Protein AF-0000000071953688 (afdb_homodimer)

InterPro domains:
  IPR038269 SCAN domain superfamily [G3DSA:1.10.4020.10] (23-117)

Organism: Trichonephila clavipes (NCBI:txid2585209)

Sequence (268 aa):
MLAREPTERANNYDFVKDLILKRCRLNSEKLKQCFYRHQKSAEKSWRNYAHELNSYFSEWIAELQVKTFEQLKDLLITEQLKYRVPAEVREHFLDDWIKLKTPYELAEKLDEYESIRVSEEKSLRKIVTNSKVVMLAREPTERANNYDFVKDLILKRCRLNSEKLKQCFYRHQKSAEKSWRNYAHELNSYFSEWIAELQVKTFEQLKDLLITEQLKYRVPAEVREHFLDDWIKLKTPYELAEKLDEYESIRVSEEKSLRKIVTNSKVV

Structure (mmCIF, N/CA/C/O backbone):
data_AF-0000000071953688-model_v1
#
loop_
_entity.id
_entity.type
_entity.pdbx_description
1 polymer 'SCAN box domain-containing protein'
#
loop_
_atom_site.group_PDB
_atom_site.id
_atom_site.type_symbol
_atom_site.label_atom_id
_atom_site.label_alt_id
_atom_site.label_comp_id
_atom_site.label_asym_id
_atom_site.label_entity_id
_atom_site.label_seq_id
_atom_site.pdbx_PDB_ins_code
_atom_site.Cartn_x
_atom_site.Cartn_y
_atom_site.Cartn_z
_atom_site.occupancy
_atom_site.B_iso_or_equiv
_atom_site.auth_seq_id
_atom_site.auth_comp_id
_atom_site.auth_asym_id
_atom_site.auth_atom_id
_atom_site.pdbx_PDB_model_num
ATOM 1 N N . MET A 1 1 ? -7.652 -26.688 -40.094 1 27.19 1 MET A N 1
ATOM 2 C CA . MET A 1 1 ? -6.707 -26.797 -38.969 1 27.19 1 MET A CA 1
ATOM 3 C C . MET A 1 1 ? -6.316 -25.406 -38.469 1 27.19 1 MET A C 1
ATOM 5 O O . MET A 1 1 ? -5.57 -24.688 -39.125 1 27.19 1 MET A O 1
ATOM 9 N N . LEU A 1 2 ? -7.262 -24.672 -37.938 1 34.84 2 LEU A N 1
ATOM 10 C CA . LEU A 1 2 ? -7.047 -23.312 -37.438 1 34.84 2 LEU A CA 1
ATOM 11 C C . LEU A 1 2 ? -5.953 -23.281 -36.375 1 34.84 2 LEU A C 1
ATOM 13 O O . LEU A 1 2 ? -6.027 -24.016 -35.406 1 34.84 2 LEU A O 1
ATOM 17 N N . ALA A 1 3 ? -4.699 -23.094 -36.75 1 36.5 3 ALA A N 1
ATOM 18 C CA . ALA A 1 3 ? -3.475 -22.953 -35.969 1 36.5 3 ALA A CA 1
ATOM 19 C C . ALA A 1 3 ? -3.693 -22.016 -34.781 1 36.5 3 ALA A C 1
ATOM 21 O O . ALA A 1 3 ? -4.148 -20.891 -34.938 1 36.5 3 ALA A O 1
ATOM 22 N N . ARG A 1 4 ? -4.176 -22.594 -33.656 1 35.62 4 ARG A N 1
ATOM 23 C CA . ARG A 1 4 ? -4.23 -21.922 -32.344 1 35.62 4 ARG A CA 1
ATOM 24 C C . ARG A 1 4 ? -2.939 -21.156 -32.094 1 35.62 4 ARG A C 1
ATOM 26 O O . ARG A 1 4 ? -1.879 -21.766 -31.906 1 35.62 4 ARG A O 1
ATOM 33 N N . GLU A 1 5 ? -2.736 -20.031 -32.875 1 39.53 5 GLU A N 1
ATOM 34 C CA . GLU A 1 5 ? -1.592 -19.172 -32.594 1 39.53 5 GLU A CA 1
ATOM 35 C C . GLU A 1 5 ? -1.354 -19.047 -31.094 1 39.53 5 GLU A C 1
ATOM 37 O O . GLU A 1 5 ? -2.266 -18.672 -30.344 1 39.53 5 GLU A O 1
ATOM 42 N N . PRO A 1 6 ? -0.379 -19.812 -30.469 1 38.91 6 PRO A N 1
ATOM 43 C CA . PRO A 1 6 ? -0.004 -20.078 -29.094 1 38.91 6 PRO A CA 1
ATOM 44 C C . PRO A 1 6 ? -0.069 -18.844 -28.203 1 38.91 6 PRO A C 1
ATOM 46 O O . PRO A 1 6 ? -0.073 -17.719 -28.703 1 38.91 6 PRO A O 1
ATOM 49 N N . THR A 1 7 ? -0.261 -18.984 -26.812 1 44.47 7 THR A N 1
ATOM 50 C CA . THR A 1 7 ? -0.267 -18.297 -25.531 1 44.47 7 THR A CA 1
ATOM 51 C C . THR A 1 7 ? 0.858 -17.266 -25.469 1 44.47 7 THR A C 1
ATOM 53 O O . THR A 1 7 ? 0.863 -16.406 -24.594 1 44.47 7 THR A O 1
ATOM 56 N N . GLU A 1 8 ? 1.852 -17.406 -26.281 1 42.03 8 GLU A N 1
ATOM 57 C CA . GLU A 1 8 ? 2.951 -16.438 -26.266 1 42.03 8 GLU A CA 1
ATOM 58 C C . GLU A 1 8 ? 2.492 -15.07 -26.75 1 42.03 8 GLU A C 1
ATOM 60 O O . GLU A 1 8 ? 3.004 -14.039 -26.297 1 42.03 8 GLU A O 1
ATOM 65 N N . ARG A 1 9 ? 1.721 -15.016 -27.766 1 43.44 9 ARG A N 1
ATOM 66 C CA . ARG A 1 9 ? 1.311 -13.727 -28.312 1 43.44 9 ARG A CA 1
ATOM 67 C C . ARG A 1 9 ? 0.464 -12.945 -27.312 1 43.44 9 ARG A C 1
ATOM 69 O O . ARG A 1 9 ? 0.497 -11.711 -27.297 1 43.44 9 ARG A O 1
ATOM 76 N N . ALA A 1 10 ? -0.352 -13.672 -26.641 1 45.69 10 ALA A N 1
ATOM 77 C CA . ALA A 1 10 ? -1.209 -13.023 -25.641 1 45.69 10 ALA A CA 1
ATOM 78 C C . ALA A 1 10 ? -0.379 -12.391 -24.531 1 45.69 10 ALA A C 1
ATOM 80 O O . ALA A 1 10 ? -0.713 -11.312 -24.031 1 45.69 10 ALA A O 1
ATOM 81 N N . ASN A 1 11 ? 0.785 -12.961 -24.125 1 47.19 11 ASN A N 1
ATOM 82 C CA . ASN A 1 11 ? 1.744 -12.398 -23.172 1 47.19 11 ASN A CA 1
ATOM 83 C C . ASN A 1 11 ? 2.361 -11.109 -23.703 1 47.19 11 ASN A C 1
ATOM 85 O O . ASN A 1 11 ? 2.604 -10.172 -22.938 1 47.19 11 ASN A O 1
ATOM 89 N N . ASN A 1 12 ? 2.559 -11.031 -25.094 1 50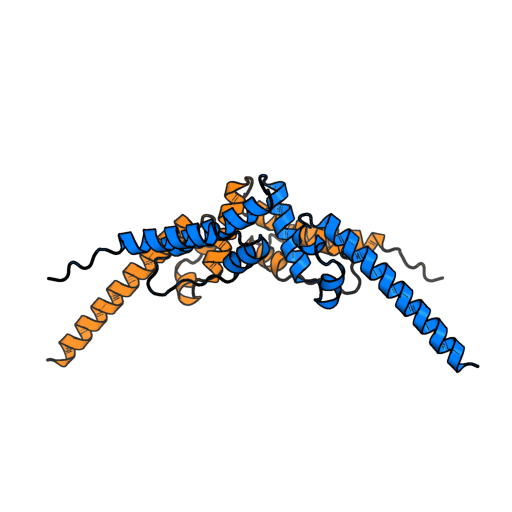.19 12 ASN A N 1
ATOM 90 C CA . ASN A 1 12 ? 3.137 -9.844 -25.719 1 50.19 12 ASN A CA 1
ATOM 91 C C . ASN A 1 12 ? 2.117 -8.719 -25.828 1 50.19 12 ASN A C 1
ATOM 93 O O . ASN A 1 12 ? 2.457 -7.547 -25.656 1 50.19 12 ASN A O 1
ATOM 97 N N . TYR A 1 13 ? 0.938 -9.164 -26.188 1 48.59 13 TYR A N 1
ATOM 98 C CA . TYR A 1 13 ? -0.052 -8.109 -26.375 1 48.59 13 TYR A CA 1
ATOM 99 C C . TYR A 1 13 ? -0.35 -7.402 -25.062 1 48.59 13 TYR A C 1
ATOM 101 O O . TYR A 1 13 ? -0.424 -6.172 -25.016 1 48.59 13 TYR A O 1
ATOM 109 N N . ASP A 1 14 ? -0.659 -8.094 -24.109 1 45.25 14 ASP A N 1
ATOM 110 C CA . ASP A 1 14 ? -0.894 -7.441 -22.828 1 45.25 14 ASP A CA 1
ATOM 111 C C . ASP A 1 14 ? 0.327 -6.633 -22.391 1 45.25 14 ASP A C 1
ATOM 113 O O . ASP A 1 14 ? 0.191 -5.535 -21.844 1 45.25 14 ASP A O 1
ATOM 117 N N . PHE A 1 15 ? 1.524 -7.121 -22.609 1 46.41 15 PHE A N 1
ATOM 118 C CA . PHE A 1 15 ? 2.725 -6.312 -22.438 1 46.41 15 PHE A CA 1
ATOM 119 C C . PHE A 1 15 ? 2.684 -5.082 -23.344 1 46.41 15 PHE A C 1
ATOM 121 O O . PHE A 1 15 ? 2.979 -3.971 -22.891 1 46.41 15 PHE A O 1
ATOM 128 N N . VAL A 1 16 ? 2.369 -5.344 -24.609 1 48.31 16 VAL A N 1
ATOM 129 C CA . VAL A 1 16 ? 2.301 -4.238 -25.547 1 48.31 16 VAL A CA 1
ATOM 130 C C . VAL A 1 16 ? 1.174 -3.287 -25.156 1 48.31 16 VAL A C 1
ATOM 132 O O . VAL A 1 16 ? 1.353 -2.066 -25.156 1 48.31 16 VAL A O 1
ATOM 135 N N . LYS A 1 17 ? 0.062 -3.762 -24.891 1 43.56 17 LYS A N 1
ATOM 136 C CA . LYS A 1 17 ? -1.011 -2.863 -24.484 1 43.56 17 LYS A CA 1
ATOM 137 C C . LYS A 1 17 ? -0.658 -2.146 -23.188 1 43.56 17 LYS A C 1
ATOM 139 O O . LYS A 1 17 ? -0.892 -0.945 -23.047 1 43.56 17 LYS A O 1
ATOM 144 N N . ASP A 1 18 ? -0.162 -2.828 -22.219 1 47 18 ASP A N 1
ATOM 145 C CA . ASP A 1 18 ? 0.328 -2.139 -21.031 1 47 18 ASP A CA 1
ATOM 146 C C . ASP A 1 18 ? 1.358 -1.074 -21.406 1 47 18 ASP A C 1
ATOM 148 O O . ASP A 1 18 ? 1.372 0.012 -20.812 1 47 18 ASP A O 1
ATOM 152 N N . LEU A 1 19 ? 2.215 -1.367 -22.375 1 46.62 19 LEU A N 1
ATOM 153 C CA . LEU A 1 19 ? 3.166 -0.385 -22.875 1 46.62 19 LEU A CA 1
ATOM 154 C C . LEU A 1 19 ? 2.441 0.784 -23.531 1 46.62 19 LEU A C 1
ATOM 156 O O . LEU A 1 19 ? 2.818 1.942 -23.344 1 46.62 19 LEU A O 1
ATOM 160 N N . ILE A 1 20 ? 1.521 0.419 -24.312 1 47.75 20 ILE A N 1
ATOM 161 C CA . ILE A 1 20 ? 0.821 1.506 -24.984 1 47.75 20 ILE A CA 1
ATOM 162 C C . ILE A 1 20 ? 0.029 2.322 -23.969 1 47.75 20 ILE A C 1
ATOM 164 O O . ILE A 1 20 ? 0.019 3.553 -24.016 1 47.75 20 ILE A O 1
ATOM 168 N N . LEU A 1 21 ? -0.706 1.661 -23.156 1 46.66 21 LEU A N 1
ATOM 169 C CA . LEU A 1 21 ? -1.351 2.439 -22.109 1 46.66 21 LEU A CA 1
ATOM 170 C C . LEU A 1 21 ? -0.325 3.26 -21.328 1 46.66 21 LEU A C 1
ATOM 172 O O . LEU A 1 21 ? -0.611 4.383 -20.906 1 46.66 21 LEU A O 1
ATOM 176 N N . LYS A 1 22 ? 0.859 2.723 -21.234 1 46.28 22 LYS A N 1
ATOM 177 C CA . LYS A 1 22 ? 1.957 3.568 -20.766 1 46.28 22 LYS A CA 1
ATOM 178 C C . LYS A 1 22 ? 2.148 4.766 -21.703 1 46.28 22 LYS A C 1
ATOM 180 O O . LYS A 1 22 ? 2.48 5.863 -21.25 1 46.28 22 LYS A O 1
ATOM 185 N N . ARG A 1 23 ? 2.109 4.582 -22.938 1 44.44 23 ARG A N 1
ATOM 186 C CA . ARG A 1 23 ? 2.305 5.75 -23.797 1 44.44 23 ARG A CA 1
ATOM 187 C C . ARG A 1 23 ? 1.18 6.762 -23.609 1 44.44 23 ARG A C 1
ATOM 189 O O . ARG A 1 23 ? 1.384 7.965 -23.781 1 44.44 23 ARG A O 1
ATOM 196 N N . CYS A 1 24 ? -0.074 6.348 -23.609 1 49.91 24 CYS A N 1
ATOM 197 C CA . CYS A 1 24 ? -1.004 7.398 -23.203 1 49.91 24 CYS A CA 1
ATOM 198 C C . CYS A 1 24 ? -0.755 7.824 -21.766 1 49.91 24 CYS A C 1
ATOM 200 O O . CYS A 1 24 ? -0.757 6.992 -20.859 1 49.91 24 CYS A O 1
ATOM 202 N N . ARG A 1 25 ? 0.036 8.914 -21.453 1 56.03 25 ARG A N 1
ATOM 203 C CA . ARG A 1 25 ? 0.69 9.492 -20.281 1 56.03 25 ARG A CA 1
ATOM 204 C C . ARG A 1 25 ? -0.214 9.422 -19.062 1 56.03 25 ARG A C 1
ATOM 206 O O . ARG A 1 25 ? -0.996 10.336 -18.797 1 56.03 25 ARG A O 1
ATOM 213 N N . LEU A 1 26 ? -0.568 8.188 -18.672 1 67.81 26 LEU A N 1
ATOM 214 C CA . LEU A 1 26 ? -1.275 8.203 -17.391 1 67.81 26 LEU A CA 1
ATOM 215 C C . LEU A 1 26 ? -0.491 8.992 -16.344 1 67.81 26 LEU A C 1
ATOM 217 O O . LEU A 1 26 ? 0.739 8.922 -16.312 1 67.81 26 LEU A O 1
ATOM 221 N N . ASN A 1 27 ? -1.224 9.891 -15.852 1 82.31 27 ASN A N 1
ATOM 222 C CA . ASN A 1 27 ? -0.546 10.594 -14.766 1 82.31 27 ASN A CA 1
ATOM 223 C C . ASN A 1 27 ? -0.289 9.672 -13.578 1 82.31 27 ASN A C 1
ATOM 225 O O . ASN A 1 27 ? -0.757 8.531 -13.555 1 82.31 27 ASN A O 1
ATOM 229 N N . SER A 1 28 ? 0.591 9.992 -12.805 1 88.19 28 SER A N 1
ATOM 230 C CA . SER A 1 28 ? 1.059 9.195 -11.672 1 88.19 28 SER A CA 1
ATOM 231 C C . SER A 1 28 ? -0.112 8.648 -10.859 1 88.19 28 SER A C 1
ATOM 233 O O . SER A 1 28 ? -0.072 7.508 -10.398 1 88.19 28 SER A O 1
ATOM 235 N N . GLU A 1 29 ? -1.189 9.391 -10.789 1 88.44 29 GLU A N 1
ATOM 236 C CA . GLU A 1 29 ? -2.342 8.945 -10.016 1 88.44 29 GLU A CA 1
ATOM 237 C C . GLU A 1 29 ? -3.041 7.766 -10.688 1 88.44 29 GLU A C 1
ATOM 239 O O . GLU A 1 29 ? -3.453 6.816 -10.023 1 88.44 29 GLU A O 1
ATOM 244 N N . LYS A 1 30 ? -3.184 7.898 -11.977 1 91.38 30 LYS A N 1
ATOM 245 C CA . LYS A 1 30 ? -3.818 6.801 -12.703 1 91.38 30 LYS A CA 1
ATOM 246 C C . LYS A 1 30 ? -2.959 5.539 -12.656 1 91.38 30 LYS A C 1
ATOM 248 O O . LYS A 1 30 ? -3.479 4.434 -12.492 1 91.38 30 LYS A O 1
ATOM 253 N N . LEU A 1 31 ? -1.696 5.699 -12.734 1 92.88 31 LEU A N 1
ATOM 254 C CA . LEU A 1 31 ? -0.78 4.57 -12.633 1 92.88 31 LEU A CA 1
ATOM 255 C C . LEU A 1 31 ? -0.864 3.92 -11.258 1 92.88 31 LEU A C 1
ATOM 257 O O . LEU A 1 31 ? -0.943 2.693 -11.148 1 92.88 31 LEU A O 1
ATOM 261 N N . LYS A 1 32 ? -0.871 4.715 -10.281 1 93.62 32 LYS A N 1
ATOM 262 C CA . LYS A 1 32 ? -1.043 4.242 -8.914 1 93.62 32 LYS A CA 1
ATOM 263 C C . LYS A 1 32 ? -2.34 3.453 -8.758 1 93.62 32 LYS A C 1
ATOM 265 O O . LYS A 1 32 ? -2.346 2.363 -8.18 1 93.62 32 LYS A O 1
ATOM 270 N N . GLN A 1 33 ? -3.398 3.969 -9.305 1 92.69 33 GLN A N 1
ATOM 271 C CA . GLN A 1 33 ? -4.699 3.312 -9.242 1 92.69 33 GLN A CA 1
ATOM 272 C C . GLN A 1 33 ? -4.672 1.962 -9.953 1 92.69 33 GLN A C 1
ATOM 274 O O . GLN A 1 33 ? -5.25 0.988 -9.469 1 92.69 33 GLN A O 1
ATOM 279 N N . CYS A 1 34 ? -4.027 1.956 -11.023 1 92.62 34 CYS A N 1
ATOM 280 C CA . CYS A 1 34 ? -3.904 0.697 -11.75 1 92.62 34 CYS A CA 1
ATOM 281 C C . CYS A 1 34 ? -3.127 -0.329 -10.93 1 92.62 34 CYS A C 1
ATOM 283 O O . CYS A 1 34 ? -3.537 -1.487 -10.828 1 92.62 34 CYS A O 1
ATOM 285 N N . PHE A 1 35 ? -2.07 0.103 -10.312 1 95.56 35 PHE A N 1
ATOM 286 C CA . PHE A 1 35 ? -1.262 -0.807 -9.508 1 95.56 35 PHE A CA 1
ATOM 287 C C . PHE A 1 35 ? -2.094 -1.427 -8.391 1 95.56 35 PHE A C 1
ATOM 289 O O . PHE A 1 35 ? -2.061 -2.643 -8.188 1 95.56 35 PHE A O 1
ATOM 296 N N . TYR A 1 36 ? -2.887 -0.637 -7.785 1 94.75 36 TYR A N 1
ATOM 297 C CA . TYR A 1 36 ? -3.586 -1.116 -6.598 1 94.75 36 TYR A CA 1
ATOM 298 C C . TYR A 1 36 ? -4.898 -1.795 -6.977 1 94.75 36 TYR A C 1
ATOM 300 O O . TYR A 1 36 ? -5.367 -2.689 -6.266 1 94.75 36 TYR A O 1
ATOM 308 N N . ARG A 1 37 ? -5.426 -1.456 -8.102 1 93.25 37 ARG A N 1
ATOM 309 C CA . ARG A 1 37 ? -6.77 -1.935 -8.398 1 93.25 37 ARG A CA 1
ATOM 310 C C . ARG A 1 37 ? -6.742 -3.029 -9.461 1 93.25 37 ARG A C 1
ATOM 312 O O . ARG A 1 37 ? -7.73 -3.742 -9.656 1 93.25 37 ARG A O 1
ATOM 319 N N . HIS A 1 38 ? -5.66 -3.16 -10.148 1 94.19 38 HIS A N 1
ATOM 320 C CA . HIS A 1 38 ? -5.555 -4.141 -11.219 1 94.19 38 HIS A CA 1
ATOM 321 C C . HIS A 1 38 ? -5.871 -5.547 -10.711 1 94.19 38 HIS A C 1
ATOM 323 O O . HIS A 1 38 ? -5.398 -5.949 -9.648 1 94.19 38 HIS A O 1
ATOM 329 N N . GLN A 1 39 ? -6.688 -6.25 -11.508 1 92.75 39 GLN A N 1
ATOM 330 C CA . GLN A 1 39 ? -7.094 -7.609 -11.164 1 92.75 39 GLN A CA 1
ATOM 331 C C . GLN A 1 39 ? -6.512 -8.625 -12.148 1 92.75 39 GLN A C 1
ATOM 333 O O . GLN A 1 39 ? -6.375 -8.336 -13.336 1 92.75 39 GLN A O 1
ATOM 338 N N . LYS A 1 40 ? -6.223 -9.727 -11.594 1 93.81 40 LYS A N 1
ATOM 339 C CA . LYS A 1 40 ? -5.777 -10.812 -12.469 1 93.81 40 LYS A CA 1
ATOM 340 C C . LYS A 1 40 ? -6.953 -11.43 -13.219 1 93.81 40 LYS A C 1
ATOM 342 O O . LYS A 1 40 ? -7.965 -11.797 -12.609 1 93.81 40 LYS A O 1
ATOM 347 N N . SER A 1 41 ? -6.816 -11.539 -14.516 1 89.88 41 SER A N 1
ATOM 348 C CA . SER A 1 41 ? -7.816 -12.266 -15.289 1 89.88 41 SER A CA 1
ATOM 349 C C . SER A 1 41 ? -7.641 -13.773 -15.148 1 89.88 41 SER A C 1
ATOM 351 O O . SER A 1 41 ? -6.555 -14.25 -14.805 1 89.88 41 SER A O 1
ATOM 353 N N . ALA A 1 42 ? -8.672 -14.602 -15.367 1 87 42 ALA A N 1
ATOM 354 C CA . ALA A 1 42 ? -8.68 -16.047 -15.188 1 87 42 ALA A CA 1
ATOM 355 C C . ALA A 1 42 ? -7.695 -16.719 -16.141 1 87 42 ALA A C 1
ATOM 357 O O . ALA A 1 42 ? -7.078 -17.734 -15.789 1 87 42 ALA A O 1
ATOM 358 N N . GLU A 1 43 ? -7.488 -16.094 -17.281 1 88.88 43 GLU A N 1
ATOM 359 C CA . GLU A 1 43 ? -6.676 -16.719 -18.312 1 88.88 43 GLU A CA 1
ATOM 360 C C . GLU A 1 43 ? -5.199 -16.375 -18.156 1 88.88 43 GLU A C 1
ATOM 362 O O . GLU A 1 43 ? -4.336 -17 -18.766 1 88.88 43 GLU A O 1
ATOM 367 N N . LYS A 1 44 ? -4.938 -15.578 -17.281 1 92.94 44 LYS A N 1
ATOM 368 C CA . LYS A 1 44 ? -3.566 -15.086 -17.172 1 92.94 44 LYS A CA 1
ATOM 369 C C . LYS A 1 44 ? -2.797 -15.859 -16.094 1 92.94 44 LYS A C 1
ATOM 371 O O . LYS A 1 44 ? -3.348 -16.188 -15.047 1 92.94 44 LYS A O 1
ATOM 376 N N . SER A 1 45 ? -1.563 -16.109 -16.422 1 96.5 45 SER A N 1
ATOM 377 C CA . SER A 1 45 ? -0.708 -16.719 -15.406 1 96.5 45 SER A CA 1
ATOM 378 C C . SER A 1 45 ? -0.329 -15.703 -14.328 1 96.5 45 SER A C 1
ATOM 380 O O . SER A 1 45 ? -0.414 -14.492 -14.547 1 96.5 45 SER A O 1
ATOM 382 N N . TRP A 1 46 ? 0.043 -16.188 -13.227 1 96.88 46 TRP A N 1
ATOM 383 C CA . TRP A 1 46 ? 0.493 -15.328 -12.141 1 96.88 46 TRP A CA 1
ATOM 384 C C . TRP A 1 46 ? 1.76 -14.57 -12.531 1 96.88 46 TRP A C 1
ATOM 386 O O . TRP A 1 46 ? 1.953 -13.422 -12.133 1 96.88 46 TRP A O 1
ATOM 396 N N . ARG A 1 47 ? 2.588 -15.188 -13.32 1 97.62 47 ARG A N 1
ATOM 397 C CA . ARG A 1 47 ? 3.809 -14.547 -13.789 1 97.62 47 ARG A CA 1
ATOM 398 C C . ARG A 1 47 ? 3.486 -13.328 -14.648 1 97.62 47 ARG A C 1
ATOM 400 O O . ARG A 1 47 ? 4.082 -12.258 -14.469 1 97.62 47 ARG A O 1
ATOM 407 N N . ASN A 1 48 ? 2.543 -13.492 -15.516 1 96.88 48 ASN A N 1
ATOM 408 C CA . ASN A 1 48 ? 2.117 -12.375 -16.359 1 96.88 48 ASN A CA 1
ATOM 409 C C . ASN A 1 48 ? 1.467 -11.273 -15.531 1 96.88 48 ASN A C 1
ATOM 411 O O . ASN A 1 48 ? 1.701 -10.086 -15.773 1 96.88 48 ASN A O 1
ATOM 415 N N . TYR A 1 49 ? 0.64 -11.68 -14.648 1 97 49 TYR A N 1
ATOM 416 C CA . TYR A 1 49 ? 0.007 -10.711 -13.758 1 97 49 TYR A CA 1
ATOM 417 C C . TYR A 1 49 ? 1.051 -9.938 -12.961 1 97 49 TYR A C 1
ATOM 419 O O . TYR A 1 49 ? 0.97 -8.711 -12.844 1 97 49 TYR A O 1
ATOM 427 N N . ALA A 1 50 ? 2.094 -10.641 -12.445 1 97.75 50 ALA A N 1
ATOM 428 C CA . ALA A 1 50 ? 3.189 -9.992 -11.727 1 97.75 50 ALA A CA 1
ATOM 429 C C . ALA A 1 50 ? 3.906 -8.984 -12.609 1 97.75 50 ALA A C 1
ATOM 431 O O . ALA A 1 50 ? 4.301 -7.91 -12.141 1 97.75 50 ALA A O 1
ATOM 432 N N . HIS A 1 51 ? 4.082 -9.297 -13.805 1 97.12 51 HIS A N 1
ATOM 433 C CA . HIS A 1 51 ? 4.715 -8.391 -14.758 1 97.12 51 HIS A CA 1
ATOM 434 C C . HIS A 1 51 ? 3.895 -7.117 -14.938 1 97.12 51 HIS A C 1
ATOM 436 O O . HIS A 1 51 ? 4.453 -6.023 -15.039 1 97.12 51 HIS A O 1
ATOM 442 N N . GLU A 1 52 ? 2.584 -7.273 -15.023 1 96.12 52 GLU A N 1
ATOM 443 C CA . GLU A 1 52 ? 1.709 -6.117 -15.172 1 96.12 52 GLU A CA 1
ATOM 444 C C . GLU A 1 52 ? 1.78 -5.207 -13.953 1 96.12 52 GLU A C 1
ATOM 446 O O . GLU A 1 52 ? 1.885 -3.986 -14.086 1 96.12 52 GLU A O 1
ATOM 451 N N . LEU A 1 53 ? 1.748 -5.855 -12.781 1 96.88 53 LEU A N 1
ATOM 452 C CA . LEU A 1 53 ? 1.87 -5.074 -11.555 1 96.88 53 LEU A CA 1
ATOM 453 C C . LEU A 1 53 ? 3.205 -4.336 -11.516 1 96.88 53 LEU A C 1
ATOM 455 O O . LEU A 1 53 ? 3.258 -3.16 -11.148 1 96.88 53 LEU A O 1
ATOM 459 N N . ASN A 1 54 ? 4.273 -5 -11.922 1 97.44 54 ASN A N 1
ATOM 460 C CA . ASN A 1 54 ? 5.602 -4.395 -11.977 1 97.44 54 ASN A CA 1
ATOM 461 C C . ASN A 1 54 ? 5.641 -3.207 -12.93 1 97.44 54 ASN A C 1
ATOM 463 O O . ASN A 1 54 ? 6.25 -2.18 -12.633 1 97.44 54 ASN A O 1
ATOM 467 N N . SER A 1 55 ? 4.992 -3.4 -14.039 1 96.25 55 SER A N 1
ATOM 468 C CA . SER A 1 55 ? 4.957 -2.332 -15.031 1 96.25 55 SER A CA 1
ATOM 469 C C . SER A 1 55 ? 4.23 -1.103 -14.492 1 96.25 55 SER A C 1
ATOM 471 O O . SER A 1 55 ? 4.742 0.016 -14.586 1 96.25 55 SER A O 1
ATOM 473 N N . TYR A 1 56 ? 3.006 -1.327 -13.914 1 94.62 56 TYR A N 1
ATOM 474 C CA . TYR A 1 56 ? 2.252 -0.22 -13.336 1 94.62 56 TYR A CA 1
ATOM 475 C C . TYR A 1 56 ? 3.057 0.475 -12.242 1 94.62 56 TYR A C 1
ATOM 477 O O . TYR A 1 56 ? 3.164 1.703 -12.227 1 94.62 56 TYR A O 1
ATOM 485 N N . PHE A 1 57 ? 3.656 -0.284 -11.383 1 96.94 57 PHE A N 1
ATOM 486 C CA . PHE A 1 57 ? 4.402 0.268 -10.258 1 96.94 57 PHE A CA 1
ATOM 487 C C . PHE A 1 57 ? 5.629 1.034 -10.75 1 96.94 57 PHE A C 1
ATOM 489 O O . PHE A 1 57 ? 5.887 2.152 -10.297 1 96.94 57 PHE A O 1
ATOM 496 N N . SER A 1 58 ? 6.359 0.458 -11.625 1 97.19 58 SER A N 1
ATOM 497 C CA . SER A 1 58 ? 7.582 1.069 -12.141 1 97.19 58 SER A CA 1
ATOM 498 C C . SER A 1 58 ? 7.285 2.377 -12.867 1 97.19 58 SER A C 1
ATOM 500 O O . SER A 1 58 ? 8.008 3.363 -12.703 1 97.19 58 SER A O 1
ATOM 502 N N . GLU A 1 59 ? 6.242 2.377 -13.641 1 94.94 59 GLU A N 1
ATOM 503 C CA . GLU A 1 59 ? 5.859 3.598 -14.344 1 94.94 59 GLU A CA 1
ATOM 504 C C . GLU A 1 59 ? 5.367 4.664 -13.375 1 94.94 59 GLU A C 1
ATOM 506 O O . GLU A 1 59 ? 5.621 5.855 -13.57 1 94.94 59 GLU A O 1
ATOM 511 N N . TRP A 1 60 ? 4.637 4.191 -12.367 1 94.88 60 TRP A N 1
ATOM 512 C CA . TRP A 1 60 ? 4.137 5.102 -11.336 1 94.88 60 TRP A CA 1
ATOM 513 C C . TR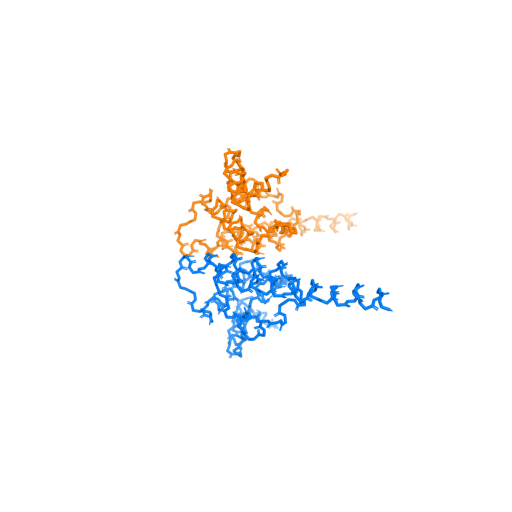P A 1 60 ? 5.289 5.836 -10.656 1 94.88 60 TRP A C 1
ATOM 515 O O . TRP A 1 60 ? 5.309 7.07 -10.625 1 94.88 60 TRP A O 1
ATOM 525 N N . ILE A 1 61 ? 6.309 5.102 -10.172 1 96.44 61 ILE A N 1
ATOM 526 C CA . ILE A 1 61 ? 7.379 5.727 -9.406 1 96.44 61 ILE A CA 1
ATOM 527 C C . ILE A 1 61 ? 8.32 6.473 -10.344 1 96.44 61 ILE A C 1
ATOM 529 O O . ILE A 1 61 ? 8.93 7.473 -9.961 1 96.44 61 ILE A O 1
ATOM 533 N N . ALA A 1 62 ? 8.375 6.059 -11.617 1 94.56 62 ALA A N 1
ATOM 534 C CA .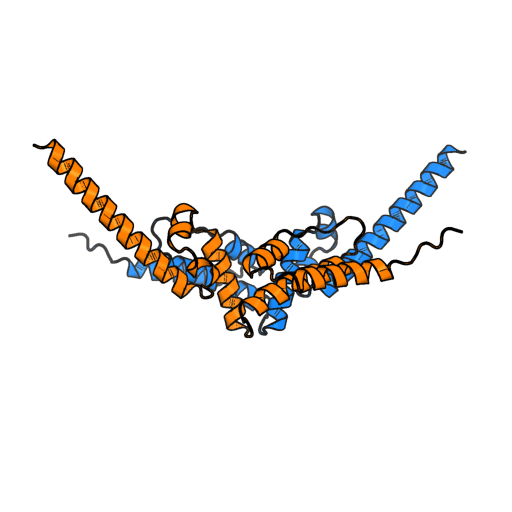 ALA A 1 62 ? 9.172 6.773 -12.609 1 94.56 62 ALA A CA 1
ATOM 535 C C . ALA A 1 62 ? 8.57 8.148 -12.906 1 94.56 62 ALA A C 1
ATOM 537 O O . ALA A 1 62 ? 9.297 9.133 -13.016 1 94.56 62 ALA A O 1
ATOM 538 N N . GLU A 1 63 ? 7.285 8.148 -13.07 1 91.38 63 GLU A N 1
ATOM 539 C CA . GLU A 1 63 ? 6.598 9.414 -13.312 1 91.38 63 GLU A CA 1
ATOM 540 C C . GLU A 1 63 ? 6.852 10.406 -12.18 1 91.38 63 GLU A C 1
ATOM 542 O O . GLU A 1 63 ? 6.902 11.617 -12.414 1 91.38 63 GLU A O 1
ATOM 547 N N . LEU A 1 64 ? 7.078 9.906 -10.984 1 93.38 64 LEU A N 1
ATOM 548 C CA . LEU A 1 64 ? 7.305 10.742 -9.812 1 93.38 64 LEU A CA 1
ATOM 549 C C . LEU A 1 64 ? 8.797 10.969 -9.586 1 93.38 64 LEU A C 1
ATOM 551 O O . LEU A 1 64 ? 9.188 11.609 -8.609 1 93.38 64 LEU A O 1
ATOM 555 N N . GLN A 1 65 ? 9.594 10.383 -10.43 1 95.31 65 GLN A N 1
ATOM 556 C CA . GLN A 1 65 ? 11.039 10.531 -10.375 1 95.31 65 GLN A CA 1
ATOM 557 C C . GLN A 1 65 ? 11.602 9.984 -9.062 1 95.31 65 GLN A C 1
ATOM 559 O O . GLN A 1 65 ? 12.477 10.602 -8.453 1 95.31 65 GLN A O 1
ATOM 564 N N . VAL A 1 66 ? 11.008 8.898 -8.617 1 96.81 66 VAL A N 1
ATOM 565 C CA . VAL A 1 66 ? 11.5 8.18 -7.441 1 96.81 66 VAL A CA 1
ATOM 566 C C . VAL A 1 66 ? 12.586 7.191 -7.855 1 96.81 66 VAL A C 1
ATOM 568 O O . VAL A 1 66 ? 12.312 6.23 -8.578 1 96.81 66 VAL A O 1
ATOM 571 N N . LYS A 1 67 ? 13.766 7.418 -7.277 1 97.25 67 LYS A N 1
ATOM 572 C CA . LYS A 1 67 ? 14.898 6.66 -7.797 1 97.25 67 LYS A CA 1
ATOM 573 C C . LYS A 1 67 ? 15.703 6.027 -6.668 1 97.25 67 LYS A C 1
ATOM 575 O O . LYS A 1 67 ? 16.594 5.203 -6.914 1 97.25 67 LYS A O 1
ATOM 580 N N . THR A 1 68 ? 15.484 6.441 -5.434 1 98.25 68 THR A N 1
ATOM 581 C CA . THR A 1 68 ? 16.266 5.926 -4.316 1 98.25 68 THR A CA 1
ATOM 582 C C . THR A 1 68 ? 15.367 5.195 -3.32 1 98.25 68 THR A C 1
ATOM 584 O O . THR A 1 68 ? 14.141 5.344 -3.352 1 98.25 68 THR A O 1
ATOM 587 N N . PHE A 1 69 ? 16.047 4.449 -2.518 1 98.5 69 PHE A N 1
ATOM 588 C CA . PHE A 1 69 ? 15.359 3.689 -1.479 1 98.5 69 PHE A CA 1
ATOM 589 C C . PHE A 1 69 ? 14.562 4.617 -0.571 1 98.5 69 PHE A C 1
ATOM 591 O O . PHE A 1 69 ? 13.383 4.375 -0.314 1 98.5 69 PHE A O 1
ATOM 598 N N . GLU A 1 70 ? 15.164 5.734 -0.133 1 98.44 70 GLU A N 1
ATOM 599 C CA . GLU A 1 70 ? 14.531 6.656 0.802 1 98.44 70 GLU A CA 1
ATOM 600 C C . GLU A 1 70 ? 13.352 7.375 0.15 1 98.44 70 GLU A C 1
ATOM 602 O O . GLU A 1 70 ? 12.328 7.613 0.796 1 98.44 70 GLU A O 1
ATOM 607 N N . GLN A 1 71 ? 13.508 7.676 -1.085 1 98.31 71 GLN A N 1
ATOM 608 C CA . GLN A 1 71 ? 12.414 8.32 -1.806 1 98.31 71 GLN A CA 1
ATOM 609 C C . GLN A 1 71 ? 11.211 7.395 -1.924 1 98.31 71 GLN A C 1
ATOM 611 O O . GLN A 1 71 ? 10.062 7.836 -1.8 1 98.31 71 GLN A O 1
ATOM 616 N N . LEU A 1 72 ? 11.484 6.137 -2.209 1 98.69 72 LEU A N 1
ATOM 617 C CA . LEU A 1 72 ? 10.398 5.176 -2.332 1 98.69 72 LEU A CA 1
ATOM 618 C C . LEU A 1 72 ? 9.711 4.949 -0.986 1 98.69 72 LEU A C 1
ATOM 620 O O . LEU A 1 72 ? 8.484 4.918 -0.905 1 98.69 72 LEU A O 1
ATOM 624 N N . LYS A 1 73 ? 10.578 4.809 -0.003 1 98.62 73 LYS A N 1
ATOM 625 C CA . LYS A 1 73 ? 10.047 4.695 1.354 1 98.62 73 LYS A CA 1
ATOM 626 C C . LYS A 1 73 ? 9.141 5.871 1.694 1 98.62 73 LYS A C 1
ATOM 628 O O . LYS A 1 73 ? 8.008 5.684 2.141 1 98.62 73 LYS A O 1
ATOM 633 N N . ASP A 1 74 ? 9.594 7.051 1.438 1 98.56 74 ASP A N 1
ATOM 634 C CA . ASP A 1 74 ? 8.836 8.266 1.72 1 98.56 74 ASP A CA 1
ATOM 635 C C . ASP A 1 74 ? 7.527 8.289 0.938 1 98.56 74 ASP A C 1
ATOM 637 O O . ASP A 1 74 ? 6.48 8.641 1.481 1 98.56 74 ASP A O 1
ATOM 641 N N . LEU A 1 75 ? 7.594 7.891 -0.287 1 98.25 75 LEU A N 1
ATOM 642 C CA . LEU A 1 75 ? 6.406 7.895 -1.134 1 98.25 75 LEU A CA 1
ATOM 643 C C . LEU A 1 75 ? 5.324 6.984 -0.56 1 98.25 75 LEU A C 1
ATOM 645 O O . LEU A 1 75 ? 4.16 7.379 -0.466 1 98.25 75 LEU A O 1
ATOM 649 N N . LEU A 1 76 ? 5.719 5.805 -0.125 1 98.19 76 LEU A N 1
ATOM 650 C CA . LEU A 1 76 ? 4.754 4.82 0.348 1 98.19 76 LEU A CA 1
ATOM 651 C C . LEU A 1 76 ? 4.125 5.262 1.666 1 98.19 76 LEU A C 1
ATOM 653 O O . LEU A 1 76 ? 2.918 5.105 1.867 1 98.19 76 LEU A O 1
ATOM 657 N N . ILE A 1 77 ? 4.926 5.816 2.508 1 98.56 77 ILE A N 1
ATOM 658 C CA . ILE A 1 77 ? 4.41 6.34 3.77 1 98.56 77 ILE A CA 1
ATOM 659 C C . ILE A 1 77 ? 3.475 7.516 3.498 1 98.56 77 ILE A C 1
ATOM 661 O O . ILE A 1 77 ? 2.42 7.633 4.129 1 98.56 77 ILE A O 1
ATOM 665 N N . THR A 1 78 ? 3.869 8.367 2.564 1 98.25 78 THR A N 1
ATOM 666 C CA . THR A 1 78 ? 3.035 9.5 2.186 1 98.25 78 THR A CA 1
ATOM 667 C C . THR A 1 78 ? 1.686 9.031 1.652 1 98.25 78 THR A C 1
ATOM 669 O O . THR A 1 78 ? 0.641 9.57 2.023 1 98.25 78 THR A O 1
ATOM 672 N N . GLU A 1 79 ? 1.725 7.992 0.81 1 96.75 79 GLU A N 1
ATOM 673 C CA . GLU A 1 79 ? 0.483 7.465 0.252 1 96.75 79 GLU A CA 1
ATOM 674 C C . GLU A 1 79 ? -0.416 6.895 1.347 1 96.75 79 GLU A C 1
ATOM 676 O O . GLU A 1 79 ? -1.636 7.066 1.308 1 96.75 79 GLU A O 1
ATOM 681 N N . GLN A 1 80 ? 0.201 6.293 2.328 1 97 80 GLN A N 1
ATOM 682 C CA . GLN A 1 80 ? -0.562 5.781 3.463 1 97 80 GLN A CA 1
ATOM 683 C C . GLN A 1 80 ? -1.147 6.922 4.289 1 97 80 GLN A C 1
ATOM 685 O O . GLN A 1 80 ? -2.275 6.824 4.777 1 97 80 GLN A O 1
ATOM 690 N N . LEU A 1 81 ? -0.38 7.93 4.438 1 97.75 81 LEU A N 1
ATOM 691 C CA . LEU A 1 81 ? -0.854 9.133 5.117 1 97.75 81 LEU A CA 1
ATOM 692 C C . LEU A 1 81 ? -2.031 9.75 4.367 1 97.75 81 LEU A C 1
ATOM 694 O O . LEU A 1 81 ? -3.061 10.062 4.973 1 97.75 81 LEU A O 1
ATOM 698 N N . LYS A 1 82 ? -1.908 9.844 3.07 1 95.69 82 LYS A N 1
ATOM 699 C CA . LYS A 1 82 ? -2.953 10.406 2.217 1 95.69 82 LYS A CA 1
ATOM 700 C C . LYS A 1 82 ? -4.254 9.625 2.357 1 95.69 82 LYS A C 1
ATOM 702 O O . LYS A 1 82 ? -5.34 10.211 2.361 1 95.69 82 LYS A O 1
ATOM 707 N N . TYR A 1 83 ? -4.105 8.398 2.49 1 93.88 83 TYR A N 1
ATOM 708 C CA . TYR A 1 83 ? -5.254 7.508 2.568 1 93.88 83 TYR A CA 1
ATOM 709 C C . TYR A 1 83 ? -6.086 7.797 3.814 1 93.88 83 TYR A C 1
ATOM 711 O O . TYR A 1 83 ? -7.297 7.574 3.824 1 93.88 83 TYR A O 1
ATOM 719 N N . ARG A 1 84 ? -5.465 8.383 4.805 1 94.5 84 ARG A N 1
ATOM 720 C CA . ARG A 1 84 ? -6.148 8.617 6.07 1 94.5 84 ARG A CA 1
ATOM 721 C C . ARG A 1 84 ? -6.715 10.031 6.129 1 94.5 84 ARG A C 1
ATOM 723 O O . ARG A 1 84 ? -7.449 10.375 7.059 1 94.5 84 ARG A O 1
ATOM 730 N N . VAL A 1 85 ? -6.426 10.805 5.176 1 94.44 85 VAL A N 1
ATOM 731 C CA . VAL A 1 85 ? -6.891 12.195 5.148 1 94.44 85 VAL A CA 1
ATOM 732 C C . VAL A 1 85 ? -8.312 12.25 4.594 1 94.44 85 VAL A C 1
ATOM 734 O O . VAL A 1 85 ? -8.578 11.75 3.502 1 94.44 85 VAL A O 1
ATOM 737 N N . PRO A 1 86 ? -9.203 12.867 5.328 1 90.81 86 PRO A N 1
ATOM 738 C CA . PRO A 1 86 ? -10.57 13.016 4.828 1 90.81 86 PRO A CA 1
ATOM 739 C C . PRO A 1 86 ? -10.633 13.75 3.488 1 90.81 86 PRO A C 1
ATOM 741 O O . PRO A 1 86 ? -9.82 14.648 3.234 1 90.81 86 PRO A O 1
ATOM 744 N N . ALA A 1 87 ? -11.602 13.469 2.746 1 87.44 87 ALA A N 1
ATOM 745 C CA . ALA A 1 87 ? -11.75 13.992 1.39 1 87.44 87 ALA A CA 1
ATOM 746 C C . ALA A 1 87 ? -11.852 15.516 1.395 1 87.44 87 ALA A C 1
ATOM 748 O O . ALA A 1 87 ? -11.281 16.188 0.527 1 87.44 87 ALA A O 1
ATOM 749 N N . GLU A 1 88 ? -12.57 16.047 2.379 1 84.19 88 GLU A N 1
ATOM 750 C CA . GLU A 1 88 ? -12.773 17.484 2.477 1 84.19 88 GLU A CA 1
ATOM 751 C C . GLU A 1 88 ? -11.445 18.234 2.615 1 84.19 88 GLU A C 1
ATOM 753 O O . GLU A 1 88 ? -11.281 19.328 2.08 1 84.19 88 GLU A O 1
ATOM 758 N N . VAL A 1 89 ? -10.531 17.625 3.285 1 88.88 89 VAL A N 1
ATOM 759 C CA . VAL A 1 89 ? -9.227 18.219 3.533 1 88.88 89 VAL A CA 1
ATOM 760 C C . VAL A 1 89 ? -8.352 18.109 2.285 1 88.88 89 VAL A C 1
ATOM 762 O O . VAL A 1 89 ? -7.637 19.047 1.934 1 88.88 89 VAL A O 1
ATOM 765 N N . ARG A 1 90 ? -8.43 17.016 1.586 1 88.12 90 ARG A N 1
ATOM 766 C CA . ARG A 1 90 ? -7.617 16.766 0.396 1 88.12 90 ARG A CA 1
ATOM 767 C C . ARG A 1 90 ? -7.902 17.812 -0.683 1 88.12 90 ARG A C 1
ATOM 769 O O . ARG A 1 90 ? -6.988 18.25 -1.388 1 88.12 90 ARG A O 1
ATOM 776 N N . GLU A 1 91 ? -9.102 18.156 -0.789 1 83.62 91 GLU A N 1
ATOM 777 C CA . GLU A 1 91 ? -9.539 19.094 -1.817 1 83.62 91 GLU A CA 1
ATOM 778 C C . GLU A 1 91 ? -8.898 20.469 -1.619 1 83.62 91 GLU A C 1
ATOM 780 O O . GLU A 1 91 ? -8.734 21.234 -2.576 1 83.62 91 GLU A O 1
ATOM 785 N N . HIS A 1 92 ? -8.555 20.719 -0.383 1 85.19 92 HIS A N 1
ATOM 786 C CA . HIS A 1 92 ? -7.922 21.984 -0.07 1 85.19 92 HIS A CA 1
ATOM 787 C C . HIS A 1 92 ? -6.527 22.078 -0.681 1 85.19 92 HIS A C 1
ATOM 789 O O . HIS A 1 92 ? -6.012 23.172 -0.911 1 85.19 92 HIS A O 1
ATOM 795 N N . PHE A 1 93 ? -5.879 20.984 -0.949 1 85.69 93 PHE A N 1
ATOM 796 C CA . PHE A 1 93 ? -4.496 20.984 -1.416 1 85.69 93 PHE A CA 1
ATOM 797 C C . PHE A 1 93 ? -4.441 20.875 -2.936 1 85.69 93 PHE A C 1
ATOM 799 O O . PHE A 1 93 ? -3.367 21 -3.531 1 85.69 93 PHE A O 1
ATOM 806 N N . LEU A 1 94 ? -5.434 20.844 -3.668 1 75.5 94 LEU A N 1
ATOM 807 C CA . LEU A 1 94 ? -5.598 20.828 -5.117 1 75.5 94 LEU A CA 1
ATOM 808 C C . LEU A 1 94 ? -4.449 20.078 -5.785 1 75.5 94 LEU A C 1
ATOM 810 O O . LEU A 1 94 ? -4.148 18.938 -5.406 1 75.5 94 LEU A O 1
ATOM 814 N N . ASP A 1 95 ? -3.654 20.828 -6.633 1 72.81 95 ASP A N 1
ATOM 815 C CA . ASP A 1 95 ? -2.635 20.219 -7.477 1 72.81 95 ASP A CA 1
ATOM 816 C C . ASP A 1 95 ? -1.418 19.797 -6.652 1 72.81 95 ASP A C 1
ATOM 818 O O . ASP A 1 95 ? -0.693 18.875 -7.031 1 72.81 95 ASP A O 1
ATOM 822 N N . ASP A 1 96 ? -1.275 20.25 -5.566 1 80.62 96 ASP A N 1
ATOM 823 C CA . ASP A 1 96 ? -0.109 19.938 -4.746 1 80.62 96 ASP A CA 1
ATOM 824 C C . ASP A 1 96 ? -0.229 18.562 -4.121 1 80.62 96 ASP A C 1
ATOM 826 O O . ASP A 1 96 ? 0.78 17.922 -3.816 1 80.62 96 ASP A O 1
ATOM 830 N N . TRP A 1 97 ? -1.382 18.109 -4.137 1 84.75 97 TRP A N 1
ATOM 831 C CA . TRP A 1 97 ? -1.648 16.859 -3.432 1 84.75 97 TRP A CA 1
ATOM 832 C C . TRP A 1 97 ? -0.887 15.703 -4.066 1 84.75 97 TRP A C 1
ATOM 834 O O . TRP A 1 97 ? -0.228 14.93 -3.371 1 84.75 97 TRP A O 1
ATOM 844 N N . ILE A 1 98 ? -0.849 15.734 -5.402 1 80.81 98 ILE A N 1
ATOM 845 C CA . ILE A 1 98 ? -0.259 14.617 -6.129 1 80.81 98 ILE A CA 1
ATOM 846 C C . ILE A 1 98 ? 1.264 14.719 -6.086 1 80.81 98 ILE A C 1
ATOM 848 O O . ILE A 1 98 ? 1.961 13.703 -6.102 1 80.81 98 ILE A O 1
ATOM 852 N N . LYS A 1 99 ? 1.704 15.93 -5.836 1 84.38 99 LYS A N 1
ATOM 853 C CA . LYS A 1 99 ? 3.139 16.172 -5.938 1 84.38 99 LYS A CA 1
ATOM 854 C C . LYS A 1 99 ? 3.836 15.922 -4.605 1 84.38 99 LYS A C 1
ATOM 856 O O . LYS A 1 99 ? 5.062 15.805 -4.551 1 84.38 99 LYS A O 1
ATOM 861 N N . LEU A 1 100 ? 3.041 15.883 -3.58 1 91.62 100 LEU A N 1
ATOM 862 C CA . LEU A 1 100 ? 3.631 15.641 -2.268 1 91.62 100 LEU A CA 1
ATOM 863 C C . LEU A 1 100 ? 4.074 14.188 -2.131 1 91.62 100 LEU A C 1
ATOM 865 O O . LEU A 1 100 ? 3.25 13.273 -2.209 1 91.62 100 LEU A O 1
ATOM 869 N N . LYS A 1 101 ? 5.457 14.055 -1.935 1 94.31 101 LYS A N 1
ATOM 870 C CA . LYS A 1 101 ? 6.008 12.703 -1.938 1 94.31 101 LYS A CA 1
ATOM 871 C C . LYS A 1 101 ? 6.75 12.414 -0.637 1 94.31 101 LYS A C 1
ATOM 873 O O . LYS A 1 101 ? 7.344 11.344 -0.483 1 94.31 101 LYS A O 1
ATOM 878 N N . THR A 1 102 ? 6.742 13.344 0.258 1 97.19 102 THR A N 1
ATOM 879 C CA . THR A 1 102 ? 7.375 13.141 1.557 1 97.19 102 THR A CA 1
ATOM 880 C C . THR A 1 102 ? 6.352 13.266 2.682 1 97.19 102 THR A C 1
ATOM 882 O O . THR A 1 102 ? 5.566 14.219 2.715 1 97.19 102 THR A O 1
ATOM 885 N N . PRO A 1 103 ? 6.418 12.32 3.543 1 98.06 103 PRO A N 1
ATOM 886 C CA . PRO A 1 103 ? 5.352 12.273 4.547 1 98.06 103 PRO A CA 1
ATOM 887 C C . PRO A 1 103 ? 5.359 13.477 5.48 1 98.06 103 PRO A C 1
ATOM 889 O O . PRO A 1 103 ? 4.301 13.992 5.844 1 98.06 103 PRO A O 1
ATOM 892 N N . TYR A 1 104 ? 6.52 14.008 5.789 1 97.56 104 TYR A N 1
ATOM 893 C CA . TYR A 1 104 ? 6.582 15.062 6.793 1 97.56 104 TYR A CA 1
ATOM 894 C C . TYR A 1 104 ? 6.219 16.422 6.191 1 97.56 104 TYR A C 1
ATOM 896 O O . TYR A 1 104 ? 5.66 17.281 6.875 1 97.56 104 TYR A O 1
ATOM 904 N N . GLU A 1 105 ? 6.496 16.609 4.953 1 96.56 105 GLU A N 1
ATOM 905 C CA . GLU A 1 105 ? 5.996 17.812 4.277 1 96.56 105 GLU A CA 1
ATOM 906 C C . GLU A 1 105 ? 4.473 17.828 4.234 1 96.56 105 GLU A C 1
ATOM 908 O O . GLU A 1 105 ? 3.846 18.844 4.52 1 96.56 105 GLU A O 1
ATOM 913 N N . LEU A 1 106 ? 3.938 16.719 3.871 1 96.81 106 LEU A N 1
ATOM 914 C CA . LEU A 1 106 ? 2.482 16.594 3.865 1 96.81 106 LEU A CA 1
ATOM 915 C C . LEU A 1 106 ? 1.913 16.828 5.262 1 96.81 106 LEU A C 1
ATOM 917 O O . LEU A 1 106 ? 0.956 17.594 5.43 1 96.81 106 LEU A O 1
ATOM 921 N N . ALA A 1 107 ? 2.535 16.188 6.211 1 97.44 107 ALA A N 1
ATOM 922 C CA . ALA A 1 107 ? 2.066 16.312 7.59 1 97.44 107 ALA A CA 1
ATOM 923 C C . ALA A 1 107 ? 2.07 17.766 8.031 1 97.44 107 ALA A C 1
ATOM 925 O O . ALA A 1 107 ? 1.143 18.219 8.711 1 97.44 107 ALA A O 1
ATOM 926 N N . GLU A 1 108 ? 3.059 18.438 7.664 1 96.69 108 GLU A N 1
ATOM 927 C CA . GLU A 1 108 ? 3.16 19.844 8.023 1 96.69 108 GLU A CA 1
ATOM 928 C C . GLU A 1 108 ? 2.018 20.656 7.414 1 96.69 108 GLU A C 1
ATOM 930 O O . GLU A 1 108 ? 1.407 21.484 8.086 1 96.69 108 GLU A O 1
ATOM 935 N N . LYS A 1 109 ? 1.77 20.469 6.188 1 95.06 109 LYS A N 1
ATOM 936 C CA . LYS A 1 109 ? 0.679 21.172 5.512 1 95.06 109 LYS A CA 1
ATOM 937 C C . LYS A 1 109 ? -0.667 20.828 6.145 1 95.06 109 LYS A C 1
ATOM 939 O O . LYS A 1 109 ? -1.519 21.703 6.312 1 95.06 109 LYS A O 1
ATOM 944 N N . LEU A 1 110 ? -0.839 19.625 6.492 1 95.94 110 LEU A N 1
ATOM 945 C CA . LEU A 1 110 ? -2.086 19.172 7.098 1 95.94 110 LEU A CA 1
ATOM 946 C C . LEU A 1 110 ? -2.266 19.781 8.484 1 95.94 110 LEU A C 1
ATOM 948 O O . LEU A 1 110 ? -3.357 20.234 8.836 1 95.94 110 LEU A O 1
ATOM 952 N N . ASP A 1 111 ? -1.229 19.734 9.227 1 96.31 111 ASP A N 1
ATOM 953 C CA . ASP A 1 111 ? -1.28 20.344 10.562 1 96.31 111 ASP A CA 1
ATOM 954 C C . ASP A 1 111 ? -1.602 21.828 10.477 1 96.31 111 ASP A C 1
ATOM 956 O O . ASP A 1 111 ? -2.355 22.359 11.297 1 96.31 111 ASP A O 1
ATOM 960 N N . GLU A 1 112 ? -0.954 22.5 9.539 1 94.31 112 GLU A N 1
ATOM 961 C CA . GLU A 1 112 ? -1.247 23.922 9.32 1 94.31 112 GLU A CA 1
ATOM 962 C C . GLU A 1 112 ? -2.719 24.125 8.969 1 94.31 112 GLU A C 1
ATOM 964 O O . GLU A 1 112 ? -3.363 25.031 9.5 1 94.31 112 GLU A O 1
ATOM 969 N N . TYR A 1 113 ? -3.178 23.344 8.117 1 92.62 113 TYR A N 1
ATOM 970 C CA . TYR A 1 113 ? -4.582 23.422 7.723 1 92.62 113 TYR A CA 1
ATOM 971 C C . TYR A 1 113 ? -5.492 23.25 8.93 1 92.62 113 TYR A C 1
ATOM 973 O O . TYR A 1 113 ? -6.453 24 9.109 1 92.62 113 TYR A O 1
ATOM 981 N N . GLU A 1 114 ? -5.242 22.25 9.695 1 91.62 114 GLU A N 1
ATOM 982 C CA . GLU A 1 114 ? -6.066 21.969 10.867 1 91.62 114 GLU A CA 1
ATOM 983 C C . GLU A 1 114 ? -6 23.109 11.875 1 91.62 114 GLU A C 1
ATOM 985 O O . GLU A 1 114 ? -7.004 23.453 12.508 1 91.62 114 GLU A O 1
ATOM 990 N N . SER A 1 115 ? -4.828 23.688 12.016 1 91.38 115 SER A N 1
ATOM 991 C CA . SER A 1 115 ? -4.66 24.797 12.945 1 91.38 115 SER A CA 1
ATOM 992 C C . SER A 1 115 ? -5.492 26.016 12.531 1 91.38 115 SER A C 1
ATOM 994 O O . SER A 1 115 ? -6.086 26.688 13.375 1 91.38 115 SER A O 1
ATOM 996 N N . ILE A 1 116 ? -5.547 26.219 11.281 1 88.94 116 ILE A N 1
ATOM 997 C CA . ILE A 1 116 ? -6.301 27.344 10.742 1 88.94 116 ILE A CA 1
ATOM 998 C C . ILE A 1 116 ? -7.797 27.078 10.891 1 88.94 116 ILE A C 1
ATOM 1000 O O . ILE A 1 116 ? -8.555 27.969 11.297 1 88.94 116 ILE A O 1
ATOM 1004 N N . ARG A 1 117 ? -8.227 25.938 10.625 1 85.75 117 ARG A N 1
ATOM 1005 C CA . ARG A 1 117 ? -9.633 25.562 10.719 1 85.75 117 ARG A CA 1
ATOM 1006 C C . ARG A 1 117 ? -10.125 25.641 12.164 1 85.75 117 ARG A C 1
ATOM 1008 O O . ARG A 1 117 ? -11.227 26.141 12.422 1 85.75 117 ARG A O 1
ATOM 1015 N N . VAL A 1 118 ? -9.367 25.109 13.062 1 82.69 118 VAL A N 1
ATOM 1016 C CA . VAL A 1 118 ? -9.719 25.125 14.477 1 82.69 118 VAL A CA 1
ATOM 1017 C C . VAL A 1 118 ? -9.812 26.562 14.977 1 82.69 118 VAL A C 1
ATOM 1019 O O . VAL A 1 118 ? -10.719 26.906 15.734 1 82.69 118 VAL A O 1
ATOM 1022 N N . SER A 1 119 ? -8.883 27.391 14.492 1 85.81 119 SER A N 1
ATOM 1023 C CA . SER A 1 119 ? -8.883 28.797 14.875 1 85.81 119 SER A CA 1
ATOM 1024 C C . SER A 1 119 ? -10.125 29.516 14.336 1 85.81 119 SER A C 1
ATOM 1026 O O . SER A 1 119 ? -10.727 30.328 15.031 1 85.81 119 SER A O 1
ATOM 1028 N N . GLU A 1 120 ? -10.492 29.156 13.156 1 83.62 120 GLU A N 1
ATOM 1029 C CA . GLU A 1 120 ? -11.672 29.766 12.547 1 83.62 120 GLU A CA 1
ATOM 1030 C C . GLU A 1 120 ? -12.945 29.328 13.258 1 83.62 120 GLU A C 1
ATOM 1032 O O . GLU A 1 120 ? -13.852 30.125 13.477 1 83.62 120 GLU A O 1
ATOM 1037 N N . GLU A 1 121 ? -12.992 28.094 13.578 1 82 121 GLU A N 1
ATOM 1038 C CA . GLU A 1 121 ? -14.156 27.562 14.281 1 82 121 GLU A CA 1
ATOM 1039 C C . GLU A 1 121 ? -14.297 28.188 15.664 1 82 121 GLU A C 1
ATOM 1041 O O . GLU A 1 121 ? -15.406 28.516 16.094 1 82 121 GLU A O 1
ATOM 1046 N N . LYS A 1 122 ? -13.234 28.391 16.297 1 84.19 122 LYS A N 1
ATOM 1047 C CA . LYS A 1 122 ? -13.242 29.016 17.625 1 84.19 122 LYS A CA 1
ATOM 1048 C C . LYS A 1 122 ? -13.688 30.469 17.516 1 84.19 122 LYS A C 1
ATOM 1050 O O . LYS A 1 122 ? -14.445 30.953 18.375 1 84.19 122 LYS A O 1
ATOM 1055 N N . SER A 1 123 ? -13.164 31.078 16.516 1 85.31 123 SER A N 1
ATOM 1056 C CA . SER A 1 123 ? -13.539 32.469 16.297 1 85.31 123 SER A CA 1
ATOM 1057 C C . SER A 1 123 ? -15.023 32.625 16.016 1 85.31 123 SER A C 1
ATOM 1059 O O . SER A 1 123 ? -15.688 33.5 16.562 1 85.31 123 SER A O 1
ATOM 1061 N N . LEU A 1 124 ? -15.5 31.688 15.195 1 82.25 124 LEU A N 1
ATOM 1062 C CA . LEU A 1 124 ? -16.922 31.719 14.844 1 82.25 124 LEU A CA 1
ATOM 1063 C C . LEU A 1 124 ? -17.781 31.422 16.062 1 82.25 124 LEU A C 1
ATOM 1065 O O . LEU A 1 124 ? -18.828 32.062 16.266 1 82.25 124 LEU A O 1
ATOM 1069 N N . ARG A 1 125 ? -17.375 30.516 16.828 1 85.31 125 ARG A N 1
ATOM 1070 C CA . ARG A 1 125 ? -18.125 30.172 18.031 1 85.31 125 ARG A CA 1
ATOM 1071 C C . ARG A 1 125 ? -18.172 31.344 19.016 1 85.31 125 ARG A C 1
ATOM 1073 O O . ARG A 1 125 ? -19.188 31.562 19.672 1 85.31 125 ARG A O 1
ATOM 1080 N N . LYS A 1 126 ? -17.109 32.031 19.156 1 87.12 126 LYS A N 1
ATOM 1081 C CA . LYS A 1 126 ? -17.031 33.219 20.016 1 87.12 126 LYS A CA 1
ATOM 1082 C C . LYS A 1 126 ? -17.984 34.312 19.547 1 87.12 126 LYS A C 1
ATOM 1084 O O . LYS A 1 126 ? -18.641 34.969 20.359 1 87.12 126 LYS A O 1
ATOM 1089 N N . ILE A 1 127 ? -18.047 34.438 18.266 1 85.56 127 ILE A N 1
ATOM 1090 C CA . ILE A 1 127 ? -18.922 35.469 17.672 1 85.56 127 ILE A CA 1
ATOM 1091 C C . ILE A 1 127 ? -20.375 35.094 17.922 1 85.56 127 ILE A C 1
ATOM 1093 O O . ILE A 1 127 ? -21.188 35.969 18.281 1 85.56 127 ILE A O 1
ATOM 1097 N N . VAL A 1 128 ? -20.703 33.812 17.766 1 85.81 128 VAL A N 1
ATOM 1098 C CA . VAL A 1 128 ? -22.094 33.344 17.906 1 85.81 128 VAL A CA 1
ATOM 1099 C C . VAL A 1 128 ? -22.516 33.469 19.375 1 85.81 128 VAL A C 1
ATOM 1101 O O . VAL A 1 128 ? -23.641 33.875 19.672 1 85.81 128 VAL A O 1
ATOM 1104 N N . THR A 1 129 ? -21.75 33.031 20.344 1 86.5 129 THR A N 1
ATOM 1105 C CA . THR A 1 129 ? -22.062 33.094 21.766 1 86.5 129 THR A CA 1
ATOM 1106 C C . THR A 1 129 ? -22.188 34.531 22.25 1 86.5 129 THR A C 1
ATOM 1108 O O . THR A 1 129 ? -23.016 34.844 23.094 1 86.5 129 THR A O 1
ATOM 1111 N N . ASN A 1 130 ? -21.406 35.375 21.734 1 84.25 130 ASN A N 1
ATOM 1112 C CA . ASN A 1 130 ? -21.484 36.781 22.109 1 84.25 130 ASN A CA 1
ATOM 1113 C C . ASN A 1 130 ? -22.703 37.438 21.516 1 84.25 130 ASN A C 1
ATOM 1115 O O . ASN A 1 130 ? -23.266 38.375 22.109 1 84.25 130 ASN A O 1
ATOM 1119 N N . SER A 1 131 ? -23.031 36.969 20.328 1 76.31 131 SER A N 1
ATOM 1120 C CA . SER A 1 131 ? -24.219 37.562 19.719 1 76.31 131 SER A CA 1
ATOM 1121 C C . SER A 1 131 ? -25.484 37.156 20.453 1 76.31 131 SER A C 1
ATOM 1123 O O . SER A 1 131 ? -26.531 37.812 20.328 1 76.31 131 SER A O 1
ATOM 1125 N N . LYS A 1 132 ? -25.562 36.031 21.016 1 73 132 LYS A N 1
ATOM 1126 C CA . LYS A 1 132 ? -26.75 35.625 21.75 1 73 132 LYS A CA 1
ATOM 1127 C C . LYS A 1 132 ? -26.875 36.375 23.078 1 73 132 LYS A C 1
ATOM 1129 O O . LYS A 1 132 ? -27.953 36.469 23.641 1 73 132 LYS A O 1
ATOM 1134 N N . VAL A 1 133 ? -25.891 36.812 23.625 1 69.31 133 VAL A N 1
ATOM 1135 C CA . VAL A 1 133 ? -25.984 37.469 24.922 1 69.31 133 VAL A CA 1
ATOM 1136 C C . VAL A 1 133 ? -26.375 38.938 24.719 1 69.31 133 VAL A C 1
ATOM 1138 O O . VAL A 1 133 ? -26.656 39.656 25.688 1 69.31 133 VAL A O 1
ATOM 1141 N N . VAL A 1 134 ? -26.453 39.375 23.406 1 57.09 134 VAL A N 1
ATOM 1142 C CA . VAL A 1 134 ? -26.969 40.719 23.281 1 57.09 134 VAL A CA 1
ATOM 1143 C C . VAL A 1 134 ? -28.469 40.688 22.984 1 57.09 134 VAL A C 1
ATOM 1145 O O . VAL A 1 134 ? -28.938 39.844 22.219 1 57.09 134 VAL A O 1
ATOM 1148 N N . MET B 1 1 ? -4.273 25.328 39.531 1 26.73 1 MET B N 1
ATOM 1149 C CA . MET B 1 1 ? -3.52 25.547 38.312 1 26.73 1 MET B CA 1
ATOM 1150 C C . MET B 1 1 ? -3.045 24.219 37.719 1 26.73 1 MET B C 1
ATOM 1152 O O . MET B 1 1 ? -2.129 23.594 38.25 1 26.73 1 MET B O 1
ATOM 1156 N N . LEU B 1 2 ? -3.967 23.391 37.344 1 34.06 2 LEU B N 1
ATOM 1157 C CA . LEU B 1 2 ? -3.652 22.062 36.812 1 34.06 2 LEU B CA 1
ATOM 1158 C C . LEU B 1 2 ? -2.738 22.188 35.594 1 34.06 2 LEU B C 1
ATOM 1160 O O . LEU B 1 2 ? -3.072 22.875 34.625 1 34.06 2 LEU B O 1
ATOM 1164 N N . ALA B 1 3 ? -1.419 22.203 35.781 1 38.31 3 ALA B N 1
ATOM 1165 C CA . ALA B 1 3 ? -0.306 22.25 34.844 1 38.31 3 ALA B CA 1
ATOM 1166 C C . ALA B 1 3 ? -0.547 21.297 33.688 1 38.31 3 ALA B C 1
ATOM 1168 O O . ALA B 1 3 ? -0.729 20.094 33.875 1 38.31 3 ALA B O 1
ATOM 1169 N N . ARG B 1 4 ? -1.282 21.781 32.656 1 36.03 4 ARG B N 1
ATOM 1170 C CA . ARG B 1 4 ?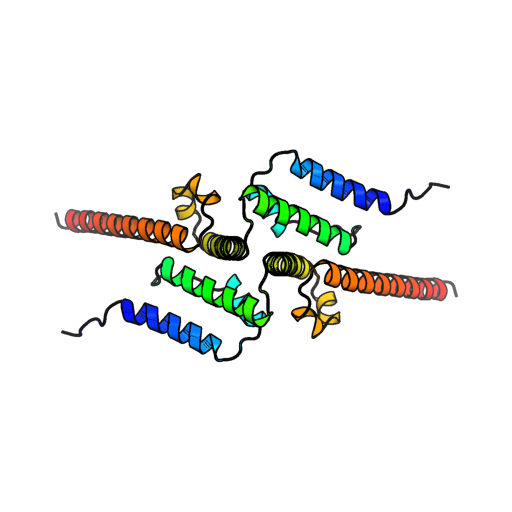 -1.396 21.094 31.359 1 36.03 4 ARG B CA 1
ATOM 1171 C C . ARG B 1 4 ? -0.041 20.578 30.891 1 36.03 4 ARG B C 1
ATOM 1173 O O . ARG B 1 4 ? 0.866 21.359 30.609 1 36.03 4 ARG B O 1
ATOM 1180 N N . GLU B 1 5 ? 0.473 19.5 31.625 1 40.22 5 GLU B N 1
ATOM 1181 C CA . GLU B 1 5 ? 1.694 18.859 31.156 1 40.22 5 GLU B CA 1
ATOM 1182 C C . GLU B 1 5 ? 1.733 18.797 29.625 1 40.22 5 GLU B C 1
ATOM 1184 O O . GLU B 1 5 ? 0.802 18.281 29 1 40.22 5 GLU B O 1
ATOM 1189 N N . PRO B 1 6 ? 2.455 19.719 28.891 1 38.44 6 PRO B N 1
ATOM 1190 C CA . PRO B 1 6 ? 2.576 20.047 27.469 1 38.44 6 PRO B CA 1
ATOM 1191 C C . PRO B 1 6 ? 2.613 18.812 26.578 1 38.44 6 PRO B C 1
ATOM 1193 O O . PRO B 1 6 ? 2.877 17.703 27.062 1 38.44 6 PRO B O 1
ATOM 1196 N N . THR B 1 7 ? 2.223 18.906 25.234 1 44.75 7 THR B N 1
ATOM 1197 C CA . THR B 1 7 ? 2.199 18.203 23.953 1 44.75 7 THR B CA 1
ATOM 1198 C C . THR B 1 7 ? 3.482 17.406 23.75 1 44.75 7 THR B C 1
ATOM 1200 O O . THR B 1 7 ? 3.549 16.547 22.875 1 44.75 7 THR B O 1
ATOM 1203 N N . GLU B 1 8 ? 4.535 17.734 24.422 1 42.06 8 GLU B N 1
ATOM 1204 C CA . GLU B 1 8 ? 5.797 17.016 24.266 1 42.06 8 GLU B CA 1
ATOM 1205 C C . GLU B 1 8 ? 5.676 15.578 24.766 1 42.06 8 GLU B C 1
ATOM 1207 O O . GLU B 1 8 ? 6.332 14.68 24.25 1 42.06 8 GLU B O 1
ATOM 1212 N N . ARG B 1 9 ? 5.051 15.398 25.812 1 43.59 9 ARG B N 1
ATOM 1213 C CA . ARG B 1 9 ? 4.984 14.055 26.391 1 43.59 9 ARG B CA 1
ATOM 1214 C C . ARG B 1 9 ? 4.242 13.102 25.453 1 43.59 9 ARG B C 1
ATOM 1216 O O . ARG B 1 9 ? 4.527 11.906 25.422 1 43.59 9 ARG B O 1
ATOM 1223 N N . ALA B 1 10 ? 3.232 13.625 24.859 1 46.12 10 ALA B N 1
ATOM 1224 C CA . ALA B 1 10 ? 2.449 12.805 23.938 1 46.12 10 ALA B CA 1
ATOM 1225 C C . ALA B 1 10 ? 3.293 12.359 22.75 1 46.12 10 ALA B C 1
ATOM 1227 O O . ALA B 1 10 ? 3.154 11.234 22.266 1 46.12 10 ALA B O 1
ATOM 1228 N N . ASN B 1 11 ? 4.297 13.141 22.266 1 47.47 11 ASN B N 1
ATOM 1229 C CA . ASN B 1 11 ? 5.273 12.789 21.25 1 47.47 11 ASN B CA 1
ATOM 1230 C C . ASN B 1 11 ? 6.18 11.648 21.703 1 47.47 11 ASN B C 1
ATOM 1232 O O . ASN B 1 11 ? 6.551 10.789 20.906 1 47.47 11 ASN B O 1
ATOM 1236 N N . ASN B 1 12 ? 6.523 11.633 23.047 1 50.25 12 ASN B N 1
ATOM 1237 C CA . ASN B 1 12 ? 7.41 10.609 23.609 1 50.25 12 ASN B CA 1
ATOM 1238 C C . ASN B 1 12 ? 6.688 9.281 23.781 1 50.25 12 ASN B C 1
ATOM 1240 O O . ASN B 1 12 ? 7.27 8.219 23.547 1 50.25 12 ASN B O 1
ATOM 1244 N N . TYR B 1 13 ? 5.504 9.43 24.266 1 47.91 13 TYR B N 1
ATOM 1245 C CA . TYR B 1 13 ? 4.809 8.164 24.516 1 47.91 13 TYR B CA 1
ATOM 1246 C C . TYR B 1 13 ? 4.555 7.422 23.203 1 47.91 13 TYR B C 1
ATOM 1248 O O . TYR B 1 13 ? 4.75 6.207 23.125 1 47.91 13 TYR B O 1
ATOM 1256 N N . ASP B 1 14 ? 4.027 8.031 22.312 1 45.69 14 ASP B N 1
ATOM 1257 C CA . ASP B 1 14 ? 3.838 7.352 21.031 1 45.69 14 ASP B CA 1
ATOM 1258 C C . ASP B 1 14 ? 5.168 6.84 20.484 1 45.69 14 ASP B C 1
ATOM 1260 O O . ASP B 1 14 ? 5.234 5.742 19.938 1 45.69 14 ASP B O 1
ATOM 1264 N N . PHE B 1 15 ? 6.238 7.574 20.609 1 46.44 15 PHE B N 1
ATOM 1265 C CA . PHE B 1 15 ? 7.574 7.062 20.312 1 46.44 15 PHE B CA 1
ATOM 1266 C C . PHE B 1 15 ? 7.902 5.867 21.203 1 46.44 15 PHE B C 1
ATOM 1268 O O . PHE B 1 15 ? 8.406 4.852 20.719 1 46.44 15 PHE B O 1
ATOM 1275 N N . VAL B 1 16 ? 7.672 6.074 22.484 1 48.19 16 VAL B N 1
ATOM 1276 C CA . VAL B 1 16 ? 7.969 4.988 23.406 1 48.19 16 VAL B CA 1
ATOM 1277 C C . VAL B 1 16 ? 7.07 3.789 23.094 1 48.19 16 VAL B C 1
ATOM 1279 O O . VAL B 1 16 ? 7.543 2.65 23.047 1 48.19 16 VAL B O 1
ATOM 1282 N N . LYS B 1 17 ? 5.879 3.959 22.969 1 43.62 17 LYS B N 1
ATOM 1283 C CA . LYS B 1 17 ? 5.023 2.822 22.641 1 43.62 17 LYS B CA 1
ATOM 1284 C C . LYS B 1 17 ? 5.406 2.213 21.281 1 43.62 17 LYS B C 1
ATOM 1286 O O . LYS B 1 17 ? 5.453 0.99 21.141 1 43.62 17 LYS B O 1
ATOM 1291 N N . ASP B 1 18 ? 5.633 2.984 20.297 1 47.34 18 ASP B N 1
ATOM 1292 C CA . ASP B 1 18 ? 6.176 2.43 19.062 1 47.34 18 ASP B CA 1
ATOM 1293 C C . ASP B 1 18 ? 7.453 1.639 19.328 1 47.34 18 ASP B C 1
ATOM 1295 O O . ASP B 1 18 ? 7.676 0.589 18.719 1 47.34 18 ASP B O 1
ATOM 1299 N N . LEU B 1 19 ? 8.297 2.131 20.219 1 46.41 19 LEU B N 1
ATOM 1300 C CA . LEU B 1 19 ? 9.5 1.409 20.625 1 46.41 19 LEU B CA 1
ATOM 1301 C C . LEU B 1 19 ? 9.141 0.096 21.312 1 46.41 19 LEU B C 1
ATOM 1303 O O . LEU B 1 19 ? 9.766 -0.936 21.047 1 46.41 19 LEU B O 1
ATOM 1307 N N . ILE B 1 20 ? 8.234 0.202 22.172 1 47.81 20 ILE B N 1
ATOM 1308 C CA . ILE B 1 20 ? 7.891 -1.025 22.875 1 47.81 20 ILE B CA 1
ATOM 1309 C C . ILE B 1 20 ? 7.23 -2.014 21.922 1 47.81 20 ILE B C 1
ATOM 1311 O O . ILE B 1 20 ? 7.527 -3.211 21.953 1 47.81 20 ILE B O 1
ATOM 1315 N N . LEU B 1 21 ? 6.332 -1.562 21.156 1 46.94 21 LEU B N 1
ATOM 1316 C CA . LEU B 1 21 ? 5.824 -2.473 20.141 1 46.94 21 LEU B CA 1
ATOM 1317 C C . LEU B 1 21 ? 6.961 -3.027 19.297 1 46.94 21 LEU B C 1
ATOM 1319 O O . LEU B 1 21 ? 6.922 -4.188 18.875 1 46.94 21 LEU B O 1
ATOM 1323 N N . LYS B 1 22 ? 8 -2.197 19.109 1 46.12 22 LYS B N 1
ATOM 1324 C CA . LYS B 1 22 ? 9.234 -2.76 18.562 1 46.12 22 LYS B CA 1
ATOM 1325 C C . LYS B 1 22 ? 9.758 -3.887 19.453 1 46.12 22 LYS B C 1
ATOM 1327 O O . LYS B 1 22 ? 10.289 -4.883 18.953 1 46.12 22 LYS B O 1
ATOM 1332 N N . ARG B 1 23 ? 9.828 -3.684 20.719 1 44.38 23 ARG B N 1
ATOM 1333 C CA . ARG B 1 23 ? 10.414 -4.742 21.531 1 44.38 23 ARG B CA 1
ATOM 1334 C C . ARG B 1 23 ? 9.547 -5.996 21.516 1 44.38 23 ARG B C 1
ATOM 1336 O O . ARG B 1 23 ? 10.047 -7.113 21.641 1 44.38 23 ARG B O 1
ATOM 1343 N N . CYS B 1 24 ? 8.242 -5.891 21.719 1 50.03 24 CYS B N 1
ATOM 1344 C CA . CYS B 1 24 ? 7.52 -7.137 21.5 1 50.03 24 CYS B CA 1
ATOM 1345 C C . CYS B 1 24 ? 7.547 -7.543 20.031 1 50.03 24 CYS B C 1
ATOM 1347 O O . CYS B 1 24 ? 7.16 -6.762 19.172 1 50.03 24 CYS B O 1
ATOM 1349 N N . ARG B 1 25 ? 8.484 -8.43 19.547 1 56.62 25 ARG B N 1
ATOM 1350 C CA . ARG B 1 25 ? 8.922 -8.938 18.25 1 56.62 25 ARG B CA 1
ATOM 1351 C C . ARG B 1 25 ? 7.738 -9.125 17.312 1 56.62 25 ARG B C 1
ATOM 1353 O O . ARG B 1 25 ? 7.145 -10.203 17.25 1 56.62 25 ARG B O 1
ATOM 1360 N N . LEU B 1 26 ? 7 -8 17.078 1 68.56 26 LEU B N 1
ATOM 1361 C CA . LEU B 1 26 ? 6 -8.234 16.031 1 68.56 26 LEU B CA 1
ATOM 1362 C C . LEU B 1 26 ? 6.648 -8.805 14.773 1 68.56 26 LEU B C 1
ATOM 1364 O O . LEU B 1 26 ? 7.746 -8.398 14.398 1 68.56 26 LEU B O 1
ATOM 1368 N N . ASN B 1 27 ? 6.078 -9.867 14.445 1 82.06 27 ASN B N 1
ATOM 1369 C CA . ASN B 1 27 ? 6.594 -10.391 13.188 1 82.06 27 ASN B CA 1
ATOM 1370 C C . ASN B 1 27 ? 6.242 -9.477 12.016 1 82.06 27 ASN B C 1
ATOM 1372 O O . ASN B 1 27 ? 5.496 -8.508 12.18 1 82.06 27 ASN B O 1
ATOM 1376 N N . SER B 1 28 ? 6.902 -9.578 11.008 1 88.12 28 SER B N 1
ATOM 1377 C CA . SER B 1 28 ? 6.797 -8.727 9.828 1 88.12 28 SER B CA 1
ATOM 1378 C C . SER B 1 28 ? 5.34 -8.547 9.406 1 88.12 28 SER B C 1
ATOM 1380 O O . SER B 1 28 ? 4.934 -7.453 9.008 1 88.12 28 SER B O 1
ATOM 1382 N N . GLU B 1 29 ? 4.535 -9.555 9.625 1 88.44 29 GLU B N 1
ATOM 1383 C CA . GLU B 1 29 ? 3.135 -9.477 9.227 1 88.44 29 GLU B CA 1
ATOM 1384 C C . GLU B 1 29 ? 2.359 -8.508 10.117 1 88.44 29 GLU B C 1
ATOM 1386 O O . GLU B 1 29 ? 1.53 -7.738 9.633 1 88.44 29 GLU B O 1
ATOM 1391 N N . LYS B 1 30 ? 2.621 -8.633 11.375 1 91.38 30 LYS B N 1
ATOM 1392 C CA . LYS B 1 30 ? 1.942 -7.727 12.297 1 91.38 30 LYS B CA 1
ATOM 1393 C C . LYS B 1 30 ? 2.371 -6.277 12.062 1 91.38 30 LYS B C 1
ATOM 1395 O O . LYS B 1 30 ? 1.541 -5.367 12.094 1 91.38 30 LYS B O 1
ATOM 1400 N N . LEU B 1 31 ? 3.605 -6.07 11.773 1 92.88 31 LEU B N 1
ATOM 1401 C CA . LEU B 1 31 ? 4.113 -4.734 11.469 1 92.88 31 LEU B CA 1
ATOM 1402 C C . LEU B 1 31 ? 3.467 -4.184 10.203 1 92.88 31 LEU B C 1
ATOM 1404 O O . LEU B 1 31 ? 3.029 -3.031 10.172 1 92.88 31 LEU B O 1
ATOM 1408 N N . LYS B 1 32 ? 3.396 -4.984 9.234 1 93.56 32 LYS B N 1
ATOM 1409 C CA . LYS B 1 32 ? 2.723 -4.629 7.992 1 93.56 32 LYS B CA 1
ATOM 1410 C C . LYS B 1 32 ? 1.271 -4.23 8.25 1 93.56 32 LYS B C 1
ATOM 1412 O O . LYS B 1 32 ? 0.803 -3.209 7.742 1 93.56 32 LYS B O 1
ATOM 1417 N N . GLN B 1 33 ? 0.599 -5.004 9.055 1 92.62 33 GLN B N 1
ATOM 1418 C CA . GLN B 1 33 ? -0.795 -4.73 9.391 1 92.62 33 GLN B CA 1
ATOM 1419 C C . GLN B 1 33 ? -0.936 -3.398 10.117 1 92.62 33 GLN B C 1
ATOM 1421 O O . GLN B 1 33 ? -1.873 -2.641 9.859 1 92.62 33 GLN B O 1
ATOM 1426 N N . CYS B 1 34 ? -0.042 -3.178 10.953 1 92.44 34 CYS B N 1
ATOM 1427 C CA . CYS B 1 34 ? -0.067 -1.907 11.672 1 92.44 34 CYS B CA 1
ATOM 1428 C C . CYS B 1 34 ? 0.133 -0.739 10.711 1 92.44 34 CYS B C 1
ATOM 1430 O O . CYS B 1 34 ? -0.588 0.258 10.781 1 92.44 34 CYS B O 1
ATOM 1432 N N . PHE B 1 35 ? 1.049 -0.888 9.797 1 95.5 35 PHE B N 1
ATOM 1433 C CA . PHE B 1 35 ? 1.312 0.177 8.836 1 95.5 35 PHE B CA 1
ATOM 1434 C C . PHE B 1 35 ? 0.062 0.497 8.023 1 95.5 35 PHE B C 1
ATOM 1436 O O . PHE B 1 35 ? -0.3 1.665 7.867 1 95.5 35 PHE B O 1
ATOM 1443 N N . TYR B 1 36 ? -0.627 -0.504 7.641 1 94.81 36 TYR B N 1
ATOM 1444 C CA . TYR B 1 36 ? -1.738 -0.285 6.719 1 94.81 36 TYR B CA 1
ATOM 1445 C C . TYR B 1 36 ? -3.023 0.02 7.48 1 94.81 36 TYR B C 1
ATOM 1447 O O . TYR B 1 36 ? -3.898 0.725 6.973 1 94.81 36 TYR B O 1
ATOM 1455 N N . ARG B 1 37 ? -3.088 -0.406 8.703 1 93.12 37 ARG B N 1
ATOM 1456 C CA . ARG B 1 37 ? -4.375 -0.309 9.383 1 93.12 37 ARG B CA 1
ATOM 1457 C C . ARG B 1 37 ? -4.352 0.788 10.445 1 93.12 37 ARG B C 1
ATOM 1459 O O . ARG B 1 37 ? -5.402 1.204 10.938 1 93.12 37 ARG B O 1
ATOM 1466 N N . HIS B 1 38 ? -3.201 1.246 10.789 1 94.19 38 HIS B N 1
ATOM 1467 C CA . HIS B 1 38 ? -3.076 2.258 11.836 1 94.19 38 HIS B CA 1
ATOM 1468 C C . HIS B 1 38 ? -3.896 3.5 11.5 1 94.19 38 HIS B C 1
ATOM 1470 O O . HIS B 1 38 ? -3.869 3.979 10.359 1 94.19 38 HIS B O 1
ATOM 1476 N N . GLN B 1 39 ? -4.613 3.98 12.508 1 92.81 39 GLN B N 1
ATOM 1477 C CA . GLN B 1 39 ? -5.461 5.156 12.352 1 92.81 39 GLN B CA 1
ATOM 1478 C C . GLN B 1 39 ? -4.93 6.332 13.164 1 92.81 39 GLN B C 1
ATOM 1480 O O . GLN B 1 39 ? -4.379 6.141 14.25 1 92.81 39 GLN B O 1
ATOM 1485 N N . LYS B 1 40 ? -5.137 7.457 12.617 1 93.88 40 LYS B N 1
ATOM 1486 C CA . LYS B 1 40 ? -4.777 8.656 13.367 1 93.88 40 LYS B CA 1
ATOM 1487 C C . LYS B 1 40 ? -5.812 8.953 14.453 1 93.88 40 LYS B C 1
ATOM 1489 O O . LYS B 1 40 ? -7.012 9 14.172 1 93.88 40 LYS B O 1
ATOM 1494 N N . SER B 1 41 ? -5.352 9.141 15.648 1 89.75 41 SER B N 1
ATOM 1495 C CA . SER B 1 41 ? -6.246 9.586 16.703 1 89.75 41 SER B CA 1
ATOM 1496 C C . SER B 1 41 ? -6.539 11.078 16.594 1 89.75 41 SER B C 1
ATOM 1498 O O . SER B 1 41 ? -5.766 11.828 15.984 1 89.75 41 SER B O 1
ATOM 1500 N N . ALA B 1 42 ? -7.645 11.594 17.141 1 86.75 42 ALA B N 1
ATOM 1501 C CA . ALA B 1 42 ? -8.102 12.977 17.047 1 86.75 42 ALA B CA 1
ATOM 1502 C C . ALA B 1 42 ? -7.109 13.93 17.719 1 86.75 42 ALA B C 1
ATOM 1504 O O . ALA B 1 42 ? -6.918 15.055 17.25 1 86.75 42 ALA B O 1
ATOM 1505 N N . GLU B 1 43 ? -6.426 13.414 18.703 1 88.5 43 GLU B N 1
ATOM 1506 C CA . GLU B 1 43 ? -5.562 14.266 19.516 1 88.5 43 GLU B CA 1
ATOM 1507 C C . GLU B 1 43 ? -4.156 14.344 18.922 1 88.5 43 GLU B C 1
ATOM 1509 O O . GLU B 1 43 ? -3.365 15.211 19.297 1 88.5 43 GLU B O 1
ATOM 1514 N N . LYS B 1 44 ? -3.943 13.648 17.953 1 92.69 44 LYS B N 1
ATOM 1515 C CA . LYS B 1 44 ? -2.586 13.562 17.422 1 92.69 44 LYS B CA 1
ATOM 1516 C C . LYS B 1 44 ? -2.402 14.469 16.219 1 92.69 44 LYS B C 1
ATOM 1518 O O . LYS B 1 44 ? -3.305 14.602 15.391 1 92.69 44 LYS B O 1
ATOM 1523 N N . SER B 1 45 ? -1.243 15.055 16.172 1 96.38 45 SER B N 1
ATOM 1524 C CA . SER B 1 45 ? -0.917 15.828 14.984 1 96.38 45 SER B CA 1
ATOM 1525 C C . SER B 1 45 ? -0.6 14.922 13.805 1 96.38 45 SER B C 1
ATOM 1527 O O . SER B 1 45 ? -0.286 13.742 13.984 1 96.38 45 SER B O 1
ATOM 1529 N N . TRP B 1 46 ? -0.716 15.453 12.672 1 96.75 46 TRP B N 1
ATOM 1530 C CA . TRP B 1 46 ? -0.372 14.703 11.461 1 96.75 46 TRP B CA 1
ATOM 1531 C C . TRP B 1 46 ? 1.11 14.344 11.445 1 96.75 46 TRP B C 1
ATOM 1533 O O . TRP B 1 46 ? 1.493 13.281 10.961 1 96.75 46 TRP B O 1
ATOM 1543 N N . ARG B 1 47 ? 1.925 15.203 11.992 1 97.56 47 ARG B N 1
ATOM 1544 C CA . ARG B 1 47 ? 3.357 14.938 12.07 1 97.56 47 ARG B CA 1
ATOM 1545 C C . ARG B 1 47 ? 3.641 13.703 12.93 1 97.56 47 ARG B C 1
ATOM 1547 O O . ARG B 1 47 ? 4.43 12.844 12.547 1 97.56 47 ARG B O 1
ATOM 1554 N N . ASN B 1 48 ? 2.977 13.641 14.039 1 96.75 48 ASN B N 1
ATOM 1555 C CA . ASN B 1 48 ? 3.131 12.477 14.914 1 96.75 48 ASN B CA 1
ATOM 1556 C C . ASN B 1 48 ? 2.605 11.211 14.25 1 96.75 48 ASN B C 1
ATOM 1558 O O . ASN B 1 48 ? 3.219 10.148 14.367 1 96.75 48 ASN B O 1
ATOM 1562 N N . TYR B 1 49 ? 1.493 11.328 13.664 1 96.81 49 TYR B N 1
ATOM 1563 C CA . TYR B 1 49 ? 0.927 10.188 12.945 1 96.81 49 TYR B CA 1
ATOM 1564 C C . TYR B 1 49 ? 1.871 9.711 11.852 1 96.81 49 TYR B C 1
ATOM 1566 O O . TYR B 1 49 ? 2.102 8.508 11.711 1 96.81 49 TYR B O 1
ATOM 1574 N N . ALA B 1 50 ? 2.484 10.664 11.086 1 97.62 50 ALA B N 1
ATOM 1575 C CA . ALA B 1 50 ? 3.465 10.32 10.062 1 97.62 50 ALA B CA 1
ATOM 1576 C C . ALA B 1 50 ? 4.656 9.578 10.664 1 97.62 50 ALA B C 1
ATOM 1578 O O . ALA B 1 50 ? 5.18 8.641 10.062 1 97.62 50 ALA B O 1
ATOM 1579 N N . HIS B 1 51 ? 5.07 9.984 11.773 1 97 51 HIS B N 1
ATOM 1580 C CA . HIS B 1 51 ? 6.172 9.328 12.469 1 97 51 HIS B CA 1
ATOM 1581 C C . HIS B 1 51 ? 5.82 7.891 12.82 1 97 51 HIS B C 1
ATOM 1583 O O . HIS B 1 51 ? 6.664 6.996 12.711 1 97 51 HIS B O 1
ATOM 1589 N N . GLU B 1 52 ? 4.598 7.664 13.281 1 96.06 52 GLU B N 1
ATOM 1590 C CA . GLU B 1 52 ? 4.152 6.316 13.625 1 96.06 52 GLU B CA 1
ATOM 1591 C C . GLU B 1 52 ? 4.125 5.414 12.391 1 96.06 52 GLU B C 1
ATOM 1593 O O . GLU B 1 52 ? 4.598 4.277 12.438 1 96.06 52 GLU B O 1
ATOM 1598 N N . LEU B 1 53 ? 3.586 5.984 11.32 1 96.81 53 LEU B N 1
ATOM 1599 C CA . LEU B 1 53 ? 3.568 5.219 10.078 1 96.81 53 LEU B CA 1
ATOM 1600 C C . LEU B 1 53 ? 4.984 4.879 9.625 1 96.81 53 LEU B C 1
ATOM 1602 O O . LEU B 1 53 ? 5.254 3.75 9.211 1 96.81 53 LEU B O 1
ATOM 1606 N N . ASN B 1 54 ? 5.898 5.836 9.742 1 97.44 54 ASN B N 1
ATOM 1607 C CA . ASN B 1 54 ? 7.297 5.625 9.391 1 97.44 54 ASN B CA 1
ATOM 1608 C C . ASN B 1 54 ? 7.934 4.535 10.25 1 97.44 54 ASN B C 1
ATOM 1610 O O . ASN B 1 54 ? 8.688 3.705 9.742 1 97.44 54 ASN B O 1
ATOM 1614 N N . SER B 1 55 ? 7.605 4.586 11.5 1 96.12 55 SER B N 1
ATOM 1615 C CA . SER B 1 55 ? 8.148 3.59 12.422 1 96.12 55 SER B CA 1
ATOM 1616 C C . SER B 1 55 ? 7.676 2.188 12.062 1 96.12 55 SER B C 1
ATOM 1618 O O . SER B 1 55 ? 8.477 1.259 11.961 1 96.12 55 SER B O 1
ATOM 1620 N N . TYR B 1 56 ? 6.324 2.035 11.867 1 94.62 56 TYR B N 1
ATOM 1621 C CA . TYR B 1 56 ? 5.777 0.74 11.484 1 94.62 56 TYR B CA 1
ATOM 1622 C C . TYR B 1 56 ? 6.398 0.251 10.18 1 94.62 56 TYR B C 1
ATOM 1624 O O . TYR B 1 56 ? 6.836 -0.898 10.086 1 94.62 56 TYR B O 1
ATOM 1632 N N . PHE B 1 57 ? 6.484 1.11 9.211 1 96.81 57 PHE B N 1
ATOM 1633 C CA . PHE B 1 57 ? 7.004 0.741 7.898 1 96.81 57 PHE B CA 1
ATOM 1634 C C . PHE B 1 57 ? 8.477 0.362 7.988 1 96.81 57 PHE B C 1
ATOM 1636 O O . PHE B 1 57 ? 8.898 -0.66 7.441 1 96.81 57 PHE B O 1
ATOM 1643 N N . SER B 1 58 ? 9.242 1.164 8.656 1 97.06 58 SER B N 1
ATOM 1644 C CA . SER B 1 58 ? 10.68 0.935 8.781 1 97.06 58 SER B CA 1
ATOM 1645 C C . SER B 1 58 ? 10.969 -0.375 9.5 1 97.06 58 SER B C 1
ATOM 1647 O O . SER B 1 58 ? 11.859 -1.128 9.102 1 97.06 58 SER B O 1
ATOM 1649 N N . GLU B 1 59 ? 10.234 -0.638 10.547 1 94.88 59 GLU B N 1
ATOM 1650 C CA . GLU B 1 59 ? 10.414 -1.888 11.281 1 94.88 59 GLU B CA 1
ATOM 1651 C C . GLU B 1 59 ? 9.984 -3.088 10.438 1 94.88 59 GLU B C 1
ATOM 1653 O O . GLU B 1 59 ? 10.602 -4.152 10.508 1 94.88 59 GLU B O 1
ATOM 1658 N N . TRP B 1 60 ? 8.898 -2.875 9.695 1 94.75 60 TRP B N 1
ATOM 1659 C CA . TRP B 1 60 ? 8.406 -3.928 8.812 1 94.75 60 TRP B CA 1
ATOM 1660 C C . TRP B 1 60 ? 9.469 -4.344 7.809 1 94.75 60 TRP B C 1
ATOM 1662 O O . TRP B 1 60 ? 9.82 -5.523 7.719 1 94.75 60 TRP B O 1
ATOM 1672 N N . ILE B 1 61 ? 10.07 -3.377 7.082 1 96.44 61 ILE B N 1
ATOM 1673 C CA . ILE B 1 61 ? 11.008 -3.709 6.02 1 96.44 61 ILE B CA 1
ATOM 1674 C C . ILE B 1 61 ? 12.344 -4.129 6.625 1 96.44 61 ILE B C 1
ATOM 1676 O O . ILE B 1 61 ? 13.07 -4.938 6.043 1 96.44 61 ILE B O 1
ATOM 1680 N N . ALA B 1 62 ? 12.633 -3.662 7.844 1 94.5 62 ALA B N 1
ATOM 1681 C CA . ALA B 1 62 ? 13.844 -4.09 8.547 1 94.5 62 ALA B CA 1
ATOM 1682 C C . ALA B 1 62 ? 13.758 -5.562 8.945 1 94.5 62 ALA B C 1
ATOM 1684 O O . ALA B 1 62 ? 14.734 -6.305 8.805 1 94.5 62 ALA B O 1
ATOM 1685 N N . GLU B 1 63 ? 12.617 -5.914 9.469 1 91.19 63 GLU B N 1
ATOM 1686 C CA . GLU B 1 63 ? 12.398 -7.309 9.836 1 91.19 63 GLU B CA 1
ATOM 1687 C C . GLU B 1 63 ? 12.594 -8.234 8.641 1 91.19 63 GLU B C 1
ATOM 1689 O O . GLU B 1 63 ? 13.031 -9.375 8.797 1 91.19 63 GLU B O 1
ATOM 1694 N N . LEU B 1 64 ? 12.336 -7.75 7.449 1 93.44 64 LEU B N 1
ATOM 1695 C CA . LEU B 1 64 ? 12.445 -8.531 6.223 1 93.44 64 LEU B CA 1
ATOM 1696 C C . LEU B 1 64 ? 13.812 -8.352 5.582 1 93.44 64 LEU B C 1
ATOM 1698 O O . LEU B 1 64 ? 14.086 -8.898 4.512 1 93.44 64 LEU B O 1
ATOM 1702 N N . GLN B 1 65 ? 14.625 -7.531 6.184 1 95.31 65 GLN B N 1
ATOM 1703 C CA . GLN B 1 65 ? 15.984 -7.273 5.719 1 95.31 65 GLN B CA 1
ATOM 1704 C C . GLN B 1 65 ? 15.984 -6.641 4.332 1 95.31 65 GLN B C 1
ATOM 1706 O O . GLN B 1 65 ? 16.781 -7.012 3.473 1 95.31 65 GLN B O 1
ATOM 1711 N N . VAL B 1 66 ? 15.016 -5.785 4.109 1 96.81 66 VAL B N 1
ATOM 1712 C CA . VAL B 1 66 ? 14.938 -5.012 2.875 1 96.81 66 VAL B CA 1
ATOM 1713 C C . VAL B 1 66 ? 15.781 -3.742 3.004 1 96.81 66 VAL B C 1
ATOM 1715 O O . VAL B 1 66 ? 15.469 -2.865 3.812 1 96.81 66 VAL B O 1
ATOM 1718 N N . LYS B 1 67 ? 16.75 -3.646 2.1 1 97.25 67 LYS B N 1
ATOM 1719 C CA . LYS B 1 67 ? 17.734 -2.584 2.311 1 97.25 67 LYS B CA 1
ATOM 1720 C C . LYS B 1 67 ? 17.969 -1.792 1.029 1 97.25 67 LYS B C 1
ATOM 1722 O O . LYS B 1 67 ? 18.609 -0.741 1.054 1 97.25 67 LYS B O 1
ATOM 1727 N N . THR B 1 68 ? 17.531 -2.314 -0.103 1 98.19 68 THR B N 1
ATOM 1728 C CA . THR B 1 68 ? 17.797 -1.647 -1.374 1 98.19 68 THR B CA 1
ATOM 1729 C C . THR B 1 68 ? 16.484 -1.233 -2.045 1 98.19 68 THR B C 1
ATOM 1731 O O . THR B 1 68 ? 15.414 -1.718 -1.678 1 98.19 68 THR B O 1
ATOM 1734 N N . PHE B 1 69 ? 16.688 -0.353 -2.977 1 98.5 69 PHE B N 1
ATOM 1735 C CA . PHE B 1 69 ? 15.547 0.142 -3.746 1 98.5 69 PHE B CA 1
ATOM 1736 C C . PHE B 1 69 ? 14.812 -1.005 -4.434 1 98.5 69 PHE B C 1
ATOM 1738 O O . PHE B 1 69 ? 13.594 -1.115 -4.336 1 98.5 69 PHE B O 1
ATOM 1745 N N . GLU B 1 70 ? 15.555 -1.927 -5.066 1 98.44 70 GLU B N 1
ATOM 1746 C CA . GLU B 1 70 ? 14.961 -3.027 -5.816 1 98.44 70 GLU B CA 1
ATOM 1747 C C . GLU B 1 70 ? 14.258 -4.016 -4.891 1 98.44 70 GLU B C 1
ATOM 1749 O O . GLU B 1 70 ? 13.203 -4.555 -5.23 1 98.44 70 GLU B O 1
ATOM 1754 N N . GLN B 1 71 ? 14.844 -4.207 -3.77 1 98.31 71 GLN B N 1
ATOM 1755 C CA . GLN B 1 71 ? 14.219 -5.102 -2.799 1 98.31 71 GLN B CA 1
ATOM 1756 C C . GLN B 1 71 ? 12.891 -4.543 -2.305 1 98.31 71 GLN B C 1
ATOM 1758 O O . GLN B 1 71 ? 11.93 -5.289 -2.121 1 98.31 71 GLN B O 1
ATOM 1763 N N . LEU B 1 72 ? 12.867 -3.25 -2.057 1 98.69 72 LEU B N 1
ATOM 1764 C CA . LEU B 1 72 ? 11.633 -2.621 -1.592 1 98.69 72 LEU B CA 1
ATOM 1765 C C . LEU B 1 72 ? 10.57 -2.646 -2.68 1 98.69 72 LEU B C 1
ATOM 1767 O O . LEU B 1 72 ? 9.406 -2.957 -2.408 1 98.69 72 LEU B O 1
ATOM 1771 N N . LYS B 1 73 ? 11.039 -2.32 -3.848 1 98.62 73 LYS B N 1
ATOM 1772 C CA . LYS B 1 73 ? 10.141 -2.406 -4.996 1 98.62 73 LYS B CA 1
ATOM 1773 C C . LYS B 1 73 ? 9.539 -3.803 -5.117 1 98.62 73 LYS B C 1
ATOM 1775 O O . LYS B 1 73 ? 8.312 -3.951 -5.215 1 98.62 73 LYS B O 1
ATOM 1780 N N . ASP B 1 74 ? 10.352 -4.793 -5.047 1 98.56 74 ASP B N 1
ATOM 1781 C CA . ASP B 1 74 ? 9.914 -6.18 -5.152 1 98.56 74 ASP B CA 1
ATOM 1782 C C . ASP B 1 74 ? 8.938 -6.531 -4.031 1 98.56 74 ASP B C 1
ATOM 1784 O O . ASP B 1 74 ? 7.918 -7.184 -4.273 1 98.56 74 ASP B O 1
ATOM 1788 N N . LEU B 1 75 ? 9.242 -6.094 -2.873 1 98.25 75 LEU B N 1
ATOM 1789 C CA . LEU B 1 75 ? 8.391 -6.391 -1.727 1 98.25 75 LEU B CA 1
ATOM 1790 C C . LEU B 1 75 ? 6.984 -5.836 -1.934 1 98.25 75 LEU B C 1
ATOM 1792 O O . LEU B 1 75 ? 5.992 -6.535 -1.711 1 98.25 75 LEU B O 1
ATOM 1796 N N . LEU B 1 76 ? 6.895 -4.609 -2.404 1 98.19 76 LEU B N 1
ATOM 1797 C CA . LEU B 1 76 ? 5.605 -3.945 -2.545 1 98.19 76 LEU B CA 1
ATOM 1798 C C . LEU B 1 76 ? 4.777 -4.598 -3.648 1 98.19 76 LEU B C 1
ATOM 1800 O O . LEU B 1 76 ? 3.568 -4.785 -3.496 1 98.19 76 LEU B O 1
ATOM 1804 N N . ILE B 1 77 ? 5.426 -4.949 -4.699 1 98.56 77 ILE B N 1
ATOM 1805 C CA . ILE B 1 77 ? 4.742 -5.641 -5.785 1 98.56 77 ILE B CA 1
ATOM 1806 C C . ILE B 1 77 ? 4.285 -7.02 -5.309 1 98.56 77 ILE B C 1
ATOM 1808 O O . ILE B 1 77 ? 3.172 -7.449 -5.621 1 98.56 77 ILE B O 1
ATOM 1812 N N . THR B 1 78 ? 5.145 -7.691 -4.562 1 98.25 78 THR B N 1
ATOM 1813 C CA . THR B 1 78 ? 4.801 -8.992 -4.008 1 98.25 78 THR B CA 1
ATOM 1814 C C . THR B 1 78 ? 3.582 -8.891 -3.1 1 98.25 78 THR B C 1
ATOM 1816 O O . THR B 1 78 ? 2.666 -9.711 -3.182 1 98.25 78 THR B O 1
ATOM 1819 N N . GLU B 1 79 ? 3.566 -7.852 -2.264 1 96.81 79 GLU B N 1
ATOM 1820 C CA . GLU B 1 79 ? 2.436 -7.668 -1.357 1 96.81 79 GLU B CA 1
ATOM 1821 C C . GLU B 1 79 ? 1.145 -7.418 -2.129 1 96.81 79 GLU B C 1
ATOM 1823 O O . GLU B 1 79 ? 0.083 -7.922 -1.754 1 96.81 79 GLU B O 1
ATOM 1828 N N . GLN B 1 80 ? 1.265 -6.707 -3.217 1 97.12 80 GLN B N 1
ATOM 1829 C CA . GLN B 1 80 ? 0.103 -6.473 -4.07 1 97.12 80 GLN B CA 1
ATOM 1830 C C . GLN B 1 80 ? -0.353 -7.766 -4.742 1 97.12 80 GLN B C 1
ATOM 1832 O O . GLN B 1 80 ? -1.553 -8.008 -4.883 1 97.12 80 GLN B O 1
ATOM 1837 N N . LEU B 1 81 ? 0.589 -8.523 -5.133 1 97.81 81 LEU B N 1
ATOM 1838 C CA . LEU B 1 81 ? 0.295 -9.836 -5.699 1 97.81 81 LEU B CA 1
ATOM 1839 C C . LEU B 1 81 ? -0.402 -10.727 -4.676 1 97.81 81 LEU B C 1
ATOM 1841 O O . LEU B 1 81 ? -1.427 -11.344 -4.977 1 97.81 81 LEU B O 1
ATOM 1845 N N . LYS B 1 82 ? 0.1 -10.734 -3.473 1 95.75 82 LYS B N 1
ATOM 1846 C CA . LYS B 1 82 ? -0.46 -11.523 -2.381 1 95.75 82 LYS B CA 1
ATOM 1847 C C . LYS B 1 82 ? -1.913 -11.141 -2.113 1 95.75 82 LYS B C 1
ATOM 1849 O O . LYS B 1 82 ? -2.746 -12 -1.831 1 95.75 82 LYS B O 1
ATOM 1854 N N . TYR B 1 83 ? -2.148 -9.93 -2.236 1 93.94 83 TYR B N 1
ATOM 1855 C CA . TYR B 1 83 ? -3.477 -9.398 -1.95 1 93.94 83 TYR B CA 1
ATOM 1856 C C . TYR B 1 83 ? -4.508 -9.961 -2.918 1 93.94 83 TYR B C 1
ATOM 1858 O O . TYR B 1 83 ? -5.688 -10.086 -2.572 1 93.94 83 TYR B O 1
ATOM 1866 N N . ARG B 1 84 ? -4.059 -10.383 -4.066 1 94.62 84 ARG B N 1
ATOM 1867 C CA . ARG B 1 84 ? -4.98 -10.859 -5.094 1 94.62 84 ARG B CA 1
ATOM 1868 C C . ARG B 1 84 ? -5.125 -12.383 -5.039 1 94.62 84 ARG B C 1
ATOM 1870 O O . ARG B 1 84 ? -5.973 -12.953 -5.727 1 94.62 84 ARG B O 1
ATOM 1877 N N . VAL B 1 85 ? -4.375 -13 -4.23 1 94.38 85 VAL B N 1
ATOM 1878 C CA . VAL B 1 85 ? -4.406 -14.453 -4.125 1 94.38 85 VAL B CA 1
ATOM 1879 C C . VAL B 1 85 ? -5.539 -14.883 -3.193 1 94.38 85 VAL B C 1
ATOM 1881 O O . VAL B 1 85 ? -5.613 -14.43 -2.049 1 94.38 85 VAL B O 1
ATOM 1884 N N . PRO B 1 86 ? -6.395 -15.75 -3.666 1 90.81 86 PRO B N 1
ATOM 1885 C CA . PRO B 1 86 ? -7.465 -16.25 -2.803 1 90.81 86 PRO B CA 1
ATOM 1886 C C . PRO B 1 86 ? -6.938 -16.922 -1.535 1 90.81 86 PRO B C 1
ATOM 1888 O O . PRO B 1 86 ? -5.875 -17.547 -1.559 1 90.81 86 PRO B O 1
ATOM 1891 N N . ALA B 1 87 ? -7.695 -16.891 -0.54 1 87.69 87 ALA B N 1
ATOM 1892 C CA . ALA B 1 87 ? -7.293 -17.375 0.779 1 87.69 87 ALA B CA 1
ATOM 1893 C C . ALA B 1 87 ? -6.965 -18.859 0.742 1 87.69 87 ALA B C 1
ATOM 1895 O O . ALA B 1 87 ? -6.008 -19.312 1.383 1 87.69 87 ALA B O 1
ATOM 1896 N N . GLU B 1 88 ? -7.75 -19.625 -0.022 1 84.38 88 GLU B N 1
ATOM 1897 C CA . GLU B 1 88 ? -7.559 -21.062 -0.115 1 84.38 88 GLU B CA 1
ATOM 1898 C C . GLU B 1 88 ? -6.172 -21.406 -0.653 1 84.38 88 GLU B C 1
ATOM 1900 O O . GLU B 1 88 ? -5.559 -22.391 -0.226 1 84.38 88 GLU B O 1
ATOM 1905 N N . VAL B 1 89 ? -5.691 -20.609 -1.536 1 89.12 89 VAL B N 1
ATOM 1906 C CA . VAL B 1 89 ? -4.395 -20.828 -2.168 1 89.12 89 VAL B CA 1
ATOM 1907 C C . VAL B 1 89 ? -3.275 -20.422 -1.215 1 89.12 89 VAL B C 1
ATOM 1909 O O . VAL B 1 89 ? -2.252 -21.109 -1.118 1 89.12 89 VAL B O 1
ATOM 1912 N N . ARG B 1 90 ? -3.459 -19.344 -0.488 1 88.56 90 ARG B N 1
ATOM 1913 C CA . ARG B 1 90 ? -2.451 -18.844 0.436 1 88.56 90 ARG B CA 1
ATOM 1914 C C . ARG B 1 90 ? -2.117 -19.875 1.507 1 88.56 90 ARG B C 1
ATOM 1916 O O . ARG B 1 90 ? -0.959 -20 1.909 1 88.56 90 ARG B O 1
ATOM 1923 N N . GLU B 1 91 ? -3.098 -20.547 1.944 1 84.31 91 GLU B N 1
ATOM 1924 C CA . GLU B 1 91 ? -2.945 -21.531 3.014 1 84.31 91 GLU B CA 1
ATOM 1925 C C . GLU B 1 91 ? -2.031 -22.672 2.588 1 84.31 91 GLU B C 1
ATOM 1927 O O . GLU B 1 91 ? -1.4 -23.312 3.428 1 84.31 91 GLU B O 1
ATOM 1932 N N . HIS B 1 92 ? -1.98 -22.859 1.296 1 85.69 92 HIS B N 1
ATOM 1933 C CA . HIS B 1 92 ? -1.131 -23.922 0.763 1 85.69 92 HIS B CA 1
ATOM 1934 C C . HIS B 1 92 ? 0.346 -23.594 0.954 1 85.69 92 HIS B C 1
ATOM 1936 O O . HIS B 1 92 ? 1.188 -24.5 0.989 1 85.69 92 HIS B O 1
ATOM 1942 N N . PHE B 1 93 ? 0.705 -22.359 1.08 1 86.38 93 PHE B N 1
ATOM 1943 C CA . PHE B 1 93 ? 2.104 -21.938 1.14 1 86.38 93 PHE B CA 1
ATOM 1944 C C . PHE B 1 93 ? 2.555 -21.766 2.584 1 86.38 93 PHE B C 1
ATOM 1946 O O . PHE B 1 93 ? 3.74 -21.547 2.848 1 86.38 93 PHE B O 1
ATOM 1953 N N . LEU B 1 94 ? 1.842 -21.969 3.562 1 77 94 LEU B N 1
ATOM 1954 C CA . LEU B 1 94 ? 2.109 -21.953 4.996 1 77 94 LEU B CA 1
ATOM 1955 C C . LEU B 1 94 ? 3.133 -20.875 5.344 1 77 94 LEU B C 1
ATOM 1957 O O . LEU B 1 94 ? 2.977 -19.719 4.953 1 77 94 LEU B O 1
ATOM 1961 N N . ASP B 1 95 ? 4.305 -21.312 5.898 1 73.25 95 ASP B N 1
ATOM 1962 C CA . ASP B 1 95 ? 5.309 -20.391 6.426 1 73.25 95 ASP B CA 1
ATOM 1963 C C . ASP B 1 95 ? 6.078 -19.703 5.301 1 73.25 95 ASP B C 1
ATOM 1965 O O . ASP B 1 95 ? 6.598 -18.594 5.477 1 73.25 95 ASP B O 1
ATOM 1969 N N . ASP B 1 96 ? 6.039 -20.172 4.207 1 81.19 96 ASP B N 1
ATOM 1970 C CA . ASP B 1 96 ? 6.781 -19.594 3.09 1 81.19 96 ASP B CA 1
ATOM 1971 C C . ASP B 1 96 ? 6.109 -18.328 2.578 1 81.19 96 ASP B C 1
ATOM 1973 O O . ASP B 1 96 ? 6.77 -17.453 2.018 1 81.19 96 ASP B O 1
ATOM 1977 N N . TRP B 1 97 ? 4.926 -18.25 2.938 1 85.06 97 TRP B N 1
ATOM 1978 C CA . TRP B 1 97 ? 4.133 -17.141 2.398 1 85.06 97 TRP B CA 1
ATOM 1979 C C . TRP B 1 97 ? 4.695 -15.797 2.842 1 85.06 97 TRP B C 1
ATOM 1981 O O . TRP B 1 97 ? 4.879 -14.898 2.023 1 85.06 97 TRP B O 1
ATOM 1991 N N . ILE B 1 98 ? 5.125 -15.742 4.109 1 81.06 98 ILE B N 1
ATOM 1992 C CA . ILE B 1 98 ? 5.566 -14.477 4.688 1 81.06 98 ILE B CA 1
ATOM 1993 C C . ILE B 1 98 ? 6.98 -14.156 4.211 1 81.06 98 ILE B C 1
ATOM 1995 O O . ILE B 1 98 ? 7.344 -12.984 4.07 1 81.06 98 ILE B O 1
ATOM 1999 N N . LYS B 1 99 ? 7.648 -15.203 3.787 1 84.44 99 LYS B N 1
ATOM 2000 C CA . LYS B 1 99 ? 9.062 -15.039 3.463 1 84.44 99 LYS B CA 1
ATOM 2001 C C . LYS B 1 99 ? 9.25 -14.656 1.999 1 84.44 99 LYS B C 1
ATOM 2003 O O . LYS B 1 99 ? 10.328 -14.203 1.604 1 84.44 99 LYS B O 1
ATOM 2008 N N . LEU B 1 100 ? 8.219 -14.883 1.252 1 91.88 100 LEU B N 1
ATOM 2009 C CA . LEU B 1 100 ? 8.32 -14.547 -0.163 1 91.88 100 LEU B CA 1
ATOM 2010 C C . LEU B 1 100 ? 8.273 -13.039 -0.363 1 91.88 100 LEU B C 1
ATOM 2012 O O . LEU B 1 100 ? 7.285 -12.383 -0.017 1 91.88 100 LEU B O 1
ATOM 2016 N N . LYS B 1 101 ? 9.445 -12.531 -0.935 1 94.31 101 LYS B N 1
ATOM 2017 C CA . LYS B 1 101 ? 9.57 -11.078 -1.031 1 94.31 101 LYS B CA 1
ATOM 2018 C C . LYS B 1 101 ? 9.812 -10.641 -2.473 1 94.31 101 LYS B C 1
ATOM 2020 O O . LYS B 1 101 ? 10.039 -9.461 -2.74 1 94.31 101 LYS B O 1
ATOM 2025 N N . THR B 1 102 ? 9.812 -11.57 -3.363 1 97.25 102 THR B N 1
ATOM 2026 C CA . THR B 1 102 ? 9.969 -11.258 -4.777 1 97.25 102 THR B CA 1
ATOM 2027 C C . THR B 1 102 ? 8.75 -11.703 -5.574 1 97.25 102 THR B C 1
ATOM 2029 O O . THR B 1 102 ? 8.281 -12.836 -5.422 1 97.25 102 THR B O 1
ATOM 2032 N N . PRO B 1 103 ? 8.297 -10.82 -6.375 1 98.06 103 PRO B N 1
ATOM 2033 C CA . PRO B 1 103 ? 7.023 -11.109 -7.035 1 98.06 103 PRO B CA 1
ATOM 2034 C C . PRO B 1 103 ? 7.105 -12.305 -7.984 1 98.06 103 PRO B C 1
ATOM 2036 O O . PRO B 1 103 ? 6.172 -13.102 -8.055 1 98.06 103 PRO B O 1
ATOM 2039 N N . TYR B 1 104 ? 8.234 -12.508 -8.625 1 97.62 104 TYR B N 1
ATOM 2040 C CA . TYR B 1 104 ? 8.305 -13.539 -9.656 1 97.62 104 TYR B CA 1
ATOM 2041 C C . TYR B 1 104 ? 8.516 -14.914 -9.023 1 97.62 104 TYR B C 1
ATOM 2043 O O . TYR B 1 104 ? 8.047 -15.922 -9.555 1 97.62 104 TYR B O 1
ATOM 2051 N N . GLU B 1 105 ? 9.172 -14.977 -7.93 1 96.69 105 GLU B N 1
ATOM 2052 C CA . GLU B 1 105 ? 9.234 -16.234 -7.188 1 96.69 105 GLU B CA 1
ATOM 2053 C C . GLU B 1 105 ? 7.848 -16.672 -6.719 1 96.69 105 GLU B C 1
ATOM 2055 O O . GLU B 1 105 ? 7.477 -17.844 -6.855 1 96.69 105 GLU B O 1
ATOM 2060 N N . LEU B 1 106 ? 7.156 -15.742 -6.172 1 96.94 106 LEU B N 1
ATOM 2061 C CA . LEU B 1 106 ? 5.793 -16.031 -5.75 1 96.94 106 LEU B CA 1
ATOM 2062 C C . LEU B 1 106 ? 4.938 -16.469 -6.934 1 96.94 106 LEU B C 1
ATOM 2064 O O . LEU B 1 106 ? 4.223 -17.469 -6.855 1 96.94 106 LEU B O 1
ATOM 2068 N N . ALA B 1 107 ? 5.051 -15.719 -7.992 1 97.56 107 ALA B N 1
ATOM 2069 C CA . ALA B 1 107 ? 4.27 -16.031 -9.188 1 97.56 107 ALA B CA 1
ATOM 2070 C C . ALA B 1 107 ? 4.551 -17.453 -9.672 1 97.56 107 ALA B C 1
ATOM 2072 O O . ALA B 1 107 ? 3.635 -18.172 -10.078 1 97.56 107 ALA B O 1
ATOM 2073 N N . GLU B 1 108 ? 5.766 -17.797 -9.625 1 96.81 108 GLU B N 1
ATOM 2074 C CA . GLU B 1 108 ? 6.148 -19.141 -10.055 1 96.81 108 GLU B CA 1
ATOM 2075 C C . GLU B 1 108 ? 5.496 -20.203 -9.18 1 96.81 108 GLU B C 1
ATOM 2077 O O . GLU B 1 108 ? 4.977 -21.203 -9.688 1 96.81 108 GLU B O 1
ATOM 2082 N N . LYS B 1 109 ? 5.551 -20.047 -7.934 1 95.25 109 LYS B N 1
ATOM 2083 C CA . LYS B 1 109 ? 4.938 -20.984 -7.004 1 95.25 109 LYS B CA 1
ATOM 2084 C C . LYS B 1 109 ? 3.428 -21.062 -7.211 1 95.25 109 LYS B C 1
ATOM 2086 O O . LYS B 1 109 ? 2.84 -22.141 -7.152 1 95.25 109 LYS B O 1
ATOM 2091 N N . LEU B 1 110 ? 2.838 -19.969 -7.434 1 96 110 LEU B N 1
ATOM 2092 C CA . LEU B 1 110 ? 1.396 -19.906 -7.645 1 96 110 LEU B CA 1
ATOM 2093 C C . LEU B 1 110 ? 1.007 -20.594 -8.945 1 96 110 LEU B C 1
ATOM 2095 O O . LEU B 1 110 ? 0.031 -21.344 -8.992 1 96 110 LEU B O 1
ATOM 2099 N N . ASP B 1 111 ? 1.74 -20.312 -9.961 1 96.38 111 ASP B N 1
ATOM 2100 C CA . ASP B 1 111 ? 1.483 -20.953 -11.242 1 96.38 111 ASP B CA 1
ATOM 2101 C C . ASP B 1 111 ? 1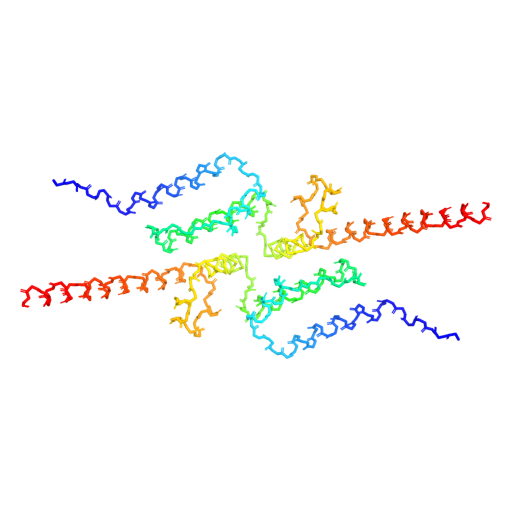.628 -22.469 -11.133 1 96.38 111 ASP B C 1
ATOM 2103 O O . ASP B 1 111 ? 0.849 -23.219 -11.727 1 96.38 111 ASP B O 1
ATOM 2107 N N . GLU B 1 112 ? 2.67 -22.906 -10.438 1 94.38 112 GLU B N 1
ATOM 2108 C CA . GLU B 1 112 ? 2.857 -24.328 -10.195 1 94.38 112 GLU B CA 1
ATOM 2109 C C . GLU B 1 112 ? 1.665 -24.922 -9.453 1 94.38 112 GLU B C 1
ATOM 2111 O O . GLU B 1 112 ? 1.182 -26 -9.812 1 94.38 112 GLU B O 1
ATOM 2116 N N . TYR B 1 113 ? 1.268 -24.266 -8.469 1 92.69 113 TYR B N 1
ATOM 2117 C CA . TYR B 1 113 ? 0.111 -24.719 -7.699 1 92.69 113 TYR B CA 1
ATOM 2118 C C . TYR B 1 113 ? -1.117 -24.859 -8.594 1 92.69 113 TYR B C 1
ATOM 2120 O O . TYR B 1 113 ? -1.839 -25.844 -8.516 1 92.69 113 TYR B O 1
ATOM 2128 N N . GLU B 1 114 ? -1.38 -23.859 -9.359 1 91.56 114 GLU B N 1
ATOM 2129 C CA . GLU B 1 114 ? -2.547 -23.875 -10.234 1 91.56 114 GLU B CA 1
ATOM 2130 C C . GLU B 1 114 ? -2.453 -25 -11.266 1 91.56 114 GLU B C 1
ATOM 2132 O O . GLU B 1 114 ? -3.459 -25.625 -11.602 1 91.56 114 GLU B O 1
ATOM 2137 N N . SER B 1 115 ? -1.252 -25.234 -11.758 1 91.44 115 SER B N 1
ATOM 2138 C CA . SER B 1 115 ? -1.055 -26.297 -12.742 1 91.44 115 SER B CA 1
ATOM 2139 C C . SER B 1 115 ? -1.364 -27.656 -12.148 1 91.44 115 SER B C 1
ATOM 2141 O O . SER B 1 115 ? -1.96 -28.516 -12.812 1 91.44 115 SER B O 1
ATOM 2143 N N . ILE B 1 116 ? -1.011 -27.797 -10.938 1 88.94 116 ILE B N 1
ATOM 2144 C CA . ILE B 1 116 ? -1.241 -29.062 -10.242 1 88.94 116 ILE B CA 1
ATOM 2145 C C . ILE B 1 116 ? -2.73 -29.234 -9.953 1 88.94 116 ILE B C 1
ATOM 2147 O O . ILE B 1 116 ? -3.293 -30.312 -10.164 1 88.94 116 ILE B O 1
ATOM 2151 N N . ARG B 1 117 ? -3.369 -28.25 -9.539 1 85.69 117 ARG B N 1
ATOM 2152 C CA . ARG B 1 117 ? -4.793 -28.297 -9.219 1 85.69 117 ARG B CA 1
ATOM 2153 C C . ARG B 1 117 ? -5.629 -28.562 -10.461 1 85.69 117 ARG B C 1
ATOM 2155 O O . ARG B 1 117 ? -6.574 -29.359 -10.422 1 85.69 117 ARG B O 1
ATOM 2162 N N . VAL B 1 118 ? -5.332 -27.891 -11.516 1 82.44 118 VAL B N 1
ATOM 2163 C CA . VAL B 1 118 ? -6.047 -28.062 -12.773 1 82.44 118 VAL B CA 1
ATOM 2164 C C . VAL B 1 118 ? -5.875 -29.484 -13.281 1 82.44 118 VAL B C 1
ATOM 2166 O O . VAL B 1 118 ? -6.828 -30.109 -13.758 1 82.44 118 VAL B O 1
ATOM 2169 N N . SER B 1 119 ? -4.656 -30 -13.117 1 85.62 119 SER B N 1
ATOM 2170 C CA . SER B 1 119 ? -4.379 -31.375 -13.531 1 85.62 119 SER B CA 1
ATOM 2171 C C . SER B 1 119 ? -5.16 -32.375 -12.688 1 85.62 119 SER B C 1
ATOM 2173 O O . SER B 1 119 ? -5.688 -33.375 -13.211 1 85.62 119 SER B O 1
ATOM 2175 N N . GLU B 1 120 ? -5.262 -32.094 -11.445 1 83.38 120 GLU B N 1
ATOM 2176 C CA . GLU B 1 120 ? -6.004 -32.969 -10.547 1 83.38 120 GLU B CA 1
ATOM 2177 C C . GLU B 1 120 ? -7.5 -32.938 -10.844 1 83.38 120 GLU B C 1
ATOM 2179 O O . GLU B 1 120 ? -8.164 -33.969 -10.828 1 83.38 120 GLU B O 1
ATOM 2184 N N . GLU B 1 121 ? -7.988 -31.781 -11.078 1 81.56 121 GLU B N 1
ATOM 2185 C CA . GLU B 1 121 ? -9.406 -31.625 -11.406 1 81.56 121 GLU B CA 1
ATOM 2186 C C . GLU B 1 121 ? -9.75 -32.344 -12.711 1 81.56 121 GLU B C 1
ATOM 2188 O O . GLU B 1 121 ? -10.805 -32.969 -12.812 1 81.56 121 GLU B O 1
ATOM 2193 N N . LYS B 1 122 ? -8.891 -32.25 -13.641 1 83.75 122 LYS B N 1
ATOM 2194 C CA . LYS B 1 122 ? -9.102 -32.938 -14.922 1 83.75 122 LYS B CA 1
ATOM 2195 C C . LYS B 1 122 ? -9.07 -34.438 -14.758 1 83.75 122 LYS B C 1
ATOM 2197 O O . LYS B 1 122 ? -9.867 -35.156 -15.375 1 83.75 122 LYS B O 1
ATOM 2202 N N . SER B 1 123 ? -8.141 -34.844 -13.961 1 84.62 123 SER B N 1
ATOM 2203 C CA . SER B 1 123 ? -8.031 -36.25 -13.703 1 84.62 123 SER B CA 1
ATOM 2204 C C . SER B 1 123 ? -9.281 -36.812 -13.008 1 84.62 123 SER B C 1
ATOM 2206 O O . SER B 1 123 ? -9.789 -37.875 -13.375 1 84.62 123 SER B O 1
ATOM 2208 N N . LEU B 1 124 ? -9.734 -36.031 -12.047 1 81.88 124 LEU B N 1
ATOM 2209 C CA . LEU B 1 124 ? -10.93 -36.438 -11.312 1 81.88 124 LEU B CA 1
ATOM 2210 C C . LEU B 1 124 ? -12.148 -36.469 -12.227 1 81.88 124 LEU B C 1
ATOM 2212 O O . LEU B 1 124 ? -12.977 -37.375 -12.148 1 81.88 124 LEU B O 1
ATOM 2216 N N . ARG B 1 125 ? -12.25 -35.5 -13.031 1 84.38 125 ARG B N 1
ATOM 2217 C CA . ARG B 1 125 ? -13.375 -35.406 -13.961 1 84.38 125 ARG B CA 1
ATOM 2218 C C . ARG B 1 125 ? -13.367 -36.594 -14.93 1 84.38 125 ARG B C 1
ATOM 2220 O O . ARG B 1 125 ? -14.422 -37.125 -15.273 1 84.38 125 ARG B O 1
ATOM 2227 N N . LYS B 1 126 ? -12.234 -36.969 -15.398 1 86.44 126 LYS B N 1
ATOM 2228 C CA . LYS B 1 126 ? -12.086 -3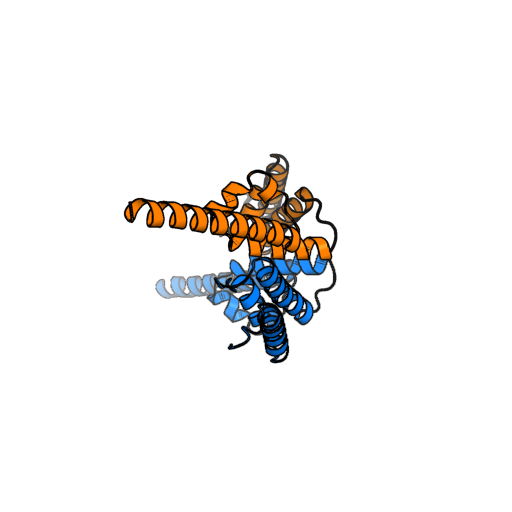8.125 -16.297 1 86.44 126 LYS B CA 1
ATOM 2229 C C . LYS B 1 126 ? -12.508 -39.406 -15.617 1 86.44 126 LYS B C 1
ATOM 2231 O O . LYS B 1 126 ? -13.164 -40.281 -16.219 1 86.44 126 LYS B O 1
ATOM 2236 N N . ILE B 1 127 ? -12.172 -39.5 -14.383 1 85 127 ILE B N 1
ATOM 2237 C CA . ILE B 1 127 ? -12.508 -40.688 -13.609 1 85 127 ILE B CA 1
ATOM 2238 C C . ILE B 1 127 ? -14.023 -40.781 -13.422 1 85 127 ILE B C 1
ATOM 2240 O O . ILE B 1 127 ? -14.617 -41.844 -13.578 1 85 127 ILE B O 1
ATOM 2244 N N . VAL B 1 128 ? -14.648 -39.625 -13.109 1 85.62 128 VAL B N 1
ATOM 2245 C CA . VAL B 1 128 ? -16.094 -39.562 -12.844 1 85.62 128 VAL B CA 1
ATOM 2246 C C . VAL B 1 128 ? -16.859 -39.875 -14.133 1 85.62 128 VAL B C 1
ATOM 2248 O O . VAL B 1 128 ? -17.859 -40.594 -14.109 1 85.62 128 VAL B O 1
ATOM 2251 N N . THR B 1 129 ? -16.547 -39.281 -15.273 1 86.44 129 THR B N 1
ATOM 2252 C CA . THR B 1 129 ? -17.219 -39.469 -16.547 1 86.44 129 THR B CA 1
ATOM 2253 C C . THR B 1 129 ? -17.062 -40.906 -17.031 1 86.44 129 THR B C 1
ATOM 2255 O O . THR B 1 129 ? -17.984 -41.5 -17.609 1 86.44 129 THR B O 1
ATOM 2258 N N . ASN B 1 130 ? -15.977 -41.469 -16.766 1 83.5 130 ASN B N 1
ATOM 2259 C CA . ASN B 1 130 ? -15.758 -42.844 -17.172 1 83.5 130 ASN B CA 1
ATOM 2260 C C . ASN B 1 130 ? -16.516 -43.812 -16.266 1 83.5 130 ASN B C 1
ATOM 2262 O O . ASN B 1 130 ? -16.938 -44.906 -16.703 1 83.5 130 ASN B O 1
ATOM 2266 N N . SER B 1 131 ? -16.625 -43.406 -15.016 1 75.94 131 SER B N 1
ATOM 2267 C CA . SER B 1 131 ? -17.359 -44.281 -14.102 1 75.94 131 SER B CA 1
ATOM 2268 C C . SER B 1 131 ? -18.844 -44.281 -14.438 1 75.94 131 SER B C 1
ATOM 2270 O O . SER B 1 131 ? -19.562 -45.219 -14.07 1 75.94 131 SER B O 1
ATOM 2272 N N . LYS B 1 132 ? -19.406 -43.25 -14.922 1 72.06 132 LYS B N 1
ATOM 2273 C CA . LYS B 1 132 ? -20.828 -43.25 -15.281 1 72.06 132 LYS B CA 1
ATOM 2274 C C . LYS B 1 132 ? -21.094 -44.062 -16.547 1 72.06 132 LYS B C 1
ATOM 2276 O O . LYS B 1 132 ? -22.219 -44.5 -16.766 1 72.06 132 LYS B O 1
ATOM 2281 N N . VAL B 1 133 ? -20.234 -44.25 -17.359 1 68.38 133 VAL B N 1
ATOM 2282 C CA . VAL B 1 133 ? -20.5 -44.969 -18.594 1 68.38 133 VAL B CA 1
ATOM 2283 C C . VAL B 1 133 ? -20.391 -46.469 -18.328 1 68.38 133 VAL B C 1
ATOM 2285 O O . VAL B 1 133 ? -20.688 -47.281 -19.203 1 68.38 133 VAL B O 1
A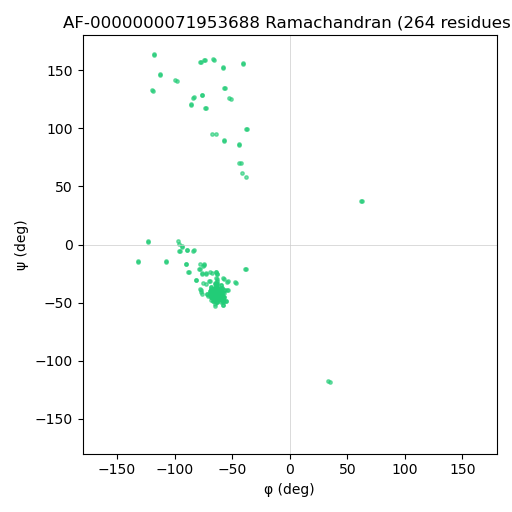TOM 2288 N N . VAL B 1 134 ? -19.953 -46.844 -17.047 1 57.31 134 VAL B N 1
ATOM 2289 C CA . VAL B 1 134 ? -20.031 -48.281 -16.828 1 57.31 134 VAL B CA 1
ATOM 2290 C C . VAL B 1 134 ? -21.328 -48.625 -16.125 1 57.31 134 VAL B C 1
ATOM 2292 O O . VAL B 1 134 ? -21.781 -47.906 -15.219 1 57.31 134 VAL B O 1
#

Nearest PDB structures (foldseek):
  3lg7-assembly1_B  TM=2.849E-01  e=6.111E+00  synthetic construct
  3lg7-assembly1_B  TM=2.884E-01  e=7.377E+00  synthetic construct

pLDDT: mean 82.28, std 19.67, range [26.73, 98.69]

Foldseek 3Di:
DPPPPDPVVVLVVVVVVLVVVVVVPPQLVVLVCCLVPPDDDPPDDPVSVVVSNVSSVVSNCVNLVNDDPVQVVQQVVLVVVVVPDDPVQLVVCPPCSSNDRGNVVVVVVSVVVVVVVVVVVVVVVVVVVVVVVD/DPPPPDPVVVLVVLVVVLVVVVVVCPALVVLVCCLVPPDDDPPDDPVSVVVSNVSSVVSNCVNLVNDDPVQVVQQVVLVVVVVPDDPVQLVVCPPVSSNDRGNVVVVVVSVVVVVVVVVVVVVVVVVVVVVVVD

Radius of gyration: 24.73 Å; Cα contacts (8 Å, |Δi|>4): 186; chains: 2; bounding box: 45×89×77 Å

Solvent-accessible surface area (backbone atoms only — not comparable to full-atom values): 14827 Å² total; per-residue (Å²): 133,83,76,74,79,60,76,66,55,60,58,47,43,55,50,47,47,52,47,45,54,53,63,55,72,58,50,48,65,55,25,45,47,45,41,74,62,62,73,80,56,91,86,53,50,42,50,57,44,43,51,51,40,47,50,28,45,52,52,21,38,50,70,68,67,50,83,45,45,67,47,46,51,28,32,54,47,20,52,53,52,54,72,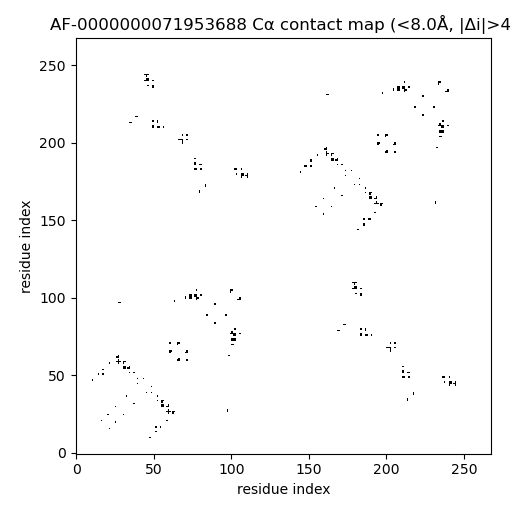70,51,54,67,80,62,53,62,73,43,55,80,52,52,78,68,55,46,42,34,63,63,49,16,48,54,50,42,51,51,51,53,51,51,53,51,49,51,51,50,49,48,50,53,54,58,54,56,67,74,98,130,84,74,74,79,61,75,63,56,61,59,45,44,54,49,46,48,54,47,46,55,55,65,54,72,58,48,46,66,55,24,45,47,45,41,74,62,61,73,79,56,90,87,53,51,43,51,57,44,43,50,51,40,46,49,29,45,51,51,21,38,50,69,68,66,50,83,44,44,68,48,46,53,28,33,54,47,20,51,54,52,54,70,70,51,54,67,78,62,53,62,74,45,55,78,52,52,80,67,53,46,41,35,63,62,48,16,48,54,51,42,52,51,52,52,52,51,52,50,49,52,51,50,50,50,53,53,52,59,54,54,66,75,100

Secondary structure (DSSP, 8-state):
------THHHHHHHHHHHHHHHHS---HHHHHHHHHH----TTS-HHHHHHHHHHHHHHHHHHTT--SHHHHHHHHHHHHHHHHS-HHHHGGGTTHHHH---HHHHHHHHHHHHHHHHHHHHHHHHHHHHHH--/------THHHHHHHHHHHHHHHHTT--HHHHHHHHHH----TTS-HHHHHHHHHHHHHHHHHHTT--SHHHHHHHHHHHHHHHHS-HHHHGGGTTHHHH---HHHHHHHHHHHHHHHHHHHHHHHHHHHHHHT-